Protein AF-A0A3P6REM2-F1 (afdb_monomer_lite)

Sequence (253 aa):
IHIANFSYLAKSSQLRAELEDFYGGLTLTCAQLVDNEPRSLGFVYNIDYLCNDNVFERYKPFMNYDQYERLDNSTELPFKMSSANLKMDVAWDDWSCCSACCCSVALCGLYANEKKCHEIDSYRTRRGLLSVFLLDPQKKVKIRNKTVSAELNQLLRISPYREKGIAIYSSFMLRQPRFKTHLFDEYLKDPVTYFLSKRGHDFDDYAGVGMFYEEQDCSGMEQKLNCSVLAACRGEIVEEVRFARYSSNIFGT

Foldseek 3Di:
DPPPPCPDDPVDDDDDPDPPPPLAWDKDFDFDQDPNDTHTPPDIDTHWDFDQLQPPCPDPDDDDPVLADADDPPAPPFDDDPQFQKTWHWQKDDKAFKLAAQDDCVQGNDQHHNVRSLVDWIKIKIKIAGAMAGNDLVDFGDFPDPVVSVVQRVQCNDPPCVRRHHHCRTSVQNVPVCNVPGPCVPPPVVVVQVRQVVVVDGSNRSPHRRMHMDMDTCSPPPSRYPSCNVCVSVVHDDPPPPDPPPPDDPDDD

Radius of gyration: 24.44 Å; chains: 1; bounding box: 58×42×85 Å

pLDDT: mean 77.33, std 21.13, range [20.91, 98.06]

Organism: Cylicostephanus goldi (NCBI:txid71465)

Secondary structure (DSSP, 8-state):
-------------S---------S-EEEEEEEEETTEEEEEEEEEEEPPB----TT-TT-----GGGPBPPPTT--PSEEETTTTEEEEEEEPPPPPPS--SS-HHHH-TT--TTTGGGS--EEEEEEEEEEEES-TTSPP--SSHHHHHHHHHHTTSTTHHHH-EETTBHHHHHSHHHIIIIIIIIIHHHHHHHHHTTT--TTT----SEEEEEEE-TT-HHHH-HHHHHHHHT------------------

Structure (mmCIF, N/CA/C/O backbone):
data_AF-A0A3P6REM2-F1
#
_entry.id   AF-A0A3P6REM2-F1
#
loop_
_atom_site.group_PDB
_atom_site.id
_atom_site.type_symbol
_atom_site.label_atom_id
_atom_site.label_alt_id
_atom_site.label_comp_id
_atom_site.label_asym_id
_atom_site.label_entity_id
_atom_site.label_seq_id
_atom_site.pdbx_PDB_ins_code
_atom_site.Cartn_x
_atom_site.Cartn_y
_atom_site.Cartn_z
_atom_site.occupancy
_atom_site.B_iso_or_equiv
_atom_site.auth_seq_id
_atom_site.auth_comp_id
_atom_site.auth_asym_id
_atom_site.auth_atom_id
_atom_site.pdbx_PDB_model_num
ATOM 1 N N . ILE A 1 1 ? -16.403 -10.520 -24.729 1.00 32.16 1 ILE A N 1
ATOM 2 C CA . ILE A 1 1 ? -16.746 -9.612 -23.609 1.00 32.16 1 ILE A CA 1
ATOM 3 C C . ILE A 1 1 ? -17.005 -8.246 -24.219 1.00 32.16 1 ILE A C 1
ATOM 5 O O . ILE A 1 1 ? -16.061 -7.564 -24.592 1.00 32.16 1 ILE A O 1
ATOM 9 N N . HIS A 1 2 ? -18.271 -7.891 -24.426 1.00 20.91 2 HIS A N 1
ATOM 10 C CA . HIS A 1 2 ? -18.613 -6.512 -24.752 1.00 20.91 2 HIS A CA 1
ATOM 11 C C . HIS A 1 2 ? -18.602 -5.744 -23.436 1.00 20.91 2 HIS A C 1
ATOM 13 O O . HIS A 1 2 ? -19.473 -5.950 -22.594 1.00 20.91 2 HIS A O 1
ATOM 19 N N . ILE A 1 3 ? -17.582 -4.913 -23.232 1.00 24.20 3 ILE A N 1
ATOM 20 C CA . ILE A 1 3 ? -17.601 -3.912 -22.170 1.00 24.20 3 ILE A CA 1
ATOM 21 C C . ILE A 1 3 ? -18.609 -2.864 -22.635 1.00 24.20 3 ILE A C 1
ATOM 23 O O . ILE A 1 3 ? -18.278 -1.945 -23.380 1.00 24.20 3 ILE A O 1
ATOM 27 N N . ALA A 1 4 ? -19.874 -3.056 -22.272 1.00 22.81 4 ALA A N 1
ATOM 28 C CA . ALA A 1 4 ? -20.834 -1.973 -22.319 1.00 22.81 4 ALA A CA 1
ATOM 29 C C . ALA A 1 4 ? -20.375 -0.967 -21.264 1.00 22.81 4 ALA A C 1
ATOM 31 O O . ALA A 1 4 ? -20.438 -1.236 -20.064 1.00 22.81 4 ALA A O 1
ATOM 32 N N . ASN A 1 5 ? -19.834 0.157 -21.726 1.00 24.97 5 ASN A N 1
ATOM 33 C CA . ASN A 1 5 ? -19.533 1.295 -20.880 1.00 24.97 5 ASN A CA 1
ATOM 34 C C . ASN A 1 5 ? -20.876 1.839 -20.379 1.00 24.97 5 ASN A C 1
ATOM 36 O O . ASN A 1 5 ? -21.510 2.661 -21.034 1.00 24.97 5 ASN A O 1
ATOM 40 N N . PHE A 1 6 ? -21.362 1.310 -19.258 1.00 28.11 6 PHE A N 1
ATOM 41 C CA . PHE A 1 6 ? -22.467 1.909 -18.526 1.00 28.11 6 PHE A CA 1
ATOM 42 C C . PHE A 1 6 ? -21.905 3.075 -17.713 1.00 28.11 6 PHE A C 1
ATOM 44 O O . PHE A 1 6 ? -21.869 3.052 -16.486 1.00 28.11 6 PHE A O 1
ATOM 51 N N . SER A 1 7 ? -21.474 4.121 -18.417 1.00 27.31 7 SER A N 1
ATOM 52 C CA . SER A 1 7 ? -21.598 5.476 -17.901 1.00 27.31 7 SER A CA 1
ATOM 53 C C . SER A 1 7 ? -23.092 5.696 -17.685 1.00 27.31 7 SER A C 1
ATOM 55 O O . SER A 1 7 ? -23.862 5.883 -18.628 1.00 27.31 7 SER A O 1
ATOM 57 N N . TYR A 1 8 ? -23.535 5.531 -16.440 1.00 37.81 8 TYR A N 1
ATOM 58 C CA . TYR A 1 8 ? -24.943 5.663 -16.119 1.00 37.81 8 TYR A CA 1
ATOM 59 C C . TYR A 1 8 ? -25.397 7.085 -16.441 1.00 37.81 8 TYR A C 1
ATOM 61 O O . TYR A 1 8 ? -24.842 8.073 -15.963 1.00 37.81 8 TYR A O 1
ATOM 69 N N . LEU A 1 9 ? -26.423 7.124 -17.285 1.00 30.17 9 LEU A N 1
ATOM 70 C CA . LEU A 1 9 ? -27.348 8.212 -17.539 1.00 30.17 9 LEU A CA 1
ATOM 71 C C . LEU A 1 9 ? -27.691 8.966 -16.245 1.00 30.17 9 LEU A C 1
ATOM 73 O O . LEU A 1 9 ? -28.616 8.592 -15.523 1.00 30.17 9 LEU A O 1
ATOM 77 N N . ALA A 1 10 ? -27.015 10.087 -16.003 1.00 30.66 10 ALA A N 1
ATOM 78 C CA . ALA A 1 10 ? -27.648 11.193 -15.309 1.00 30.66 10 ALA A CA 1
ATOM 79 C C . ALA A 1 10 ? -28.754 11.700 -16.241 1.00 30.66 10 ALA A C 1
ATOM 81 O O . ALA A 1 10 ? -28.480 12.213 -17.330 1.00 30.66 10 ALA A O 1
ATOM 82 N N . LYS A 1 11 ? -30.018 11.510 -15.850 1.00 28.89 11 LYS A N 1
ATOM 83 C CA . LYS A 1 11 ? -31.159 12.161 -16.500 1.00 28.89 11 LYS A CA 1
ATOM 84 C C . LYS A 1 11 ? -31.026 13.662 -16.234 1.00 28.89 11 LYS A C 1
ATOM 86 O O . LYS A 1 11 ? -31.551 14.201 -15.269 1.00 28.89 11 LYS A O 1
ATOM 91 N N . SER A 1 12 ? -30.239 14.307 -17.087 1.00 36.72 12 SER A N 1
ATOM 92 C CA . SER A 1 12 ? -30.096 15.747 -17.198 1.00 36.72 12 SER A CA 1
ATOM 93 C C . SER A 1 12 ? -31.420 16.312 -17.694 1.00 36.72 12 SER A C 1
ATOM 95 O O . SER A 1 12 ? -31.715 16.346 -18.887 1.00 36.72 12 SER A O 1
ATOM 97 N N . SER A 1 13 ? -32.245 16.739 -16.750 1.00 30.31 13 SER A N 1
ATOM 98 C CA . SER A 1 13 ? -33.213 17.792 -16.995 1.00 30.31 13 SER A CA 1
ATOM 99 C C . SER A 1 13 ? -32.991 18.852 -15.930 1.00 30.31 13 SER A C 1
ATOM 101 O O . SER A 1 13 ? -33.487 18.732 -14.815 1.00 30.31 13 SER A O 1
ATOM 103 N N . GLN A 1 14 ? -32.210 19.866 -16.307 1.00 37.69 14 GLN A N 1
ATOM 104 C CA . GLN A 1 14 ? -32.221 21.197 -15.703 1.00 37.69 14 GLN A CA 1
ATOM 105 C C . GLN A 1 14 ? -32.031 21.239 -14.181 1.00 37.69 14 GLN A C 1
ATOM 107 O O . GLN A 1 14 ? -32.959 21.572 -13.455 1.00 37.69 14 GLN A O 1
ATOM 112 N N . LEU A 1 15 ? -30.811 21.042 -13.690 1.00 34.94 15 LEU A N 1
ATOM 113 C CA . LEU A 1 15 ? -30.402 21.689 -12.445 1.00 34.94 15 LEU A CA 1
ATOM 114 C C . LEU A 1 15 ? -28.920 22.046 -12.507 1.00 34.94 15 LEU A C 1
ATOM 116 O O . LEU A 1 15 ? -28.133 21.431 -13.217 1.00 34.94 15 LEU A O 1
ATOM 120 N N . ARG A 1 16 ? -28.628 23.170 -11.866 1.00 35.03 16 ARG A N 1
ATOM 121 C CA . ARG A 1 16 ? -27.417 23.979 -11.956 1.00 35.03 16 ARG A CA 1
ATOM 122 C C . ARG A 1 16 ? -26.139 23.185 -11.694 1.00 35.03 16 ARG A C 1
ATOM 124 O O . ARG A 1 16 ? -26.141 22.196 -10.977 1.00 35.03 16 ARG A O 1
ATOM 131 N N . ALA A 1 17 ? -25.056 23.718 -12.252 1.00 36.38 17 ALA A N 1
ATOM 132 C CA . ALA A 1 17 ? -23.671 23.366 -11.994 1.00 36.38 17 ALA A CA 1
ATOM 133 C C . ALA A 1 17 ? -23.289 23.527 -10.509 1.00 36.38 17 ALA A C 1
ATOM 135 O O . ALA A 1 17 ? -22.624 24.483 -10.125 1.00 36.38 17 ALA A O 1
ATOM 136 N N . GLU A 1 18 ? -23.699 22.574 -9.688 1.00 35.16 18 GLU A N 1
ATOM 137 C CA . GLU A 1 18 ? -22.937 22.150 -8.525 1.00 35.16 18 GLU A CA 1
ATOM 138 C C . GLU A 1 18 ? -22.298 20.831 -8.953 1.00 35.16 18 GLU A C 1
ATOM 140 O O . GLU A 1 18 ? -22.994 19.851 -9.215 1.00 35.16 18 GLU A O 1
ATOM 145 N N . LEU A 1 19 ? -20.974 20.825 -9.143 1.00 40.81 19 LEU A N 1
ATOM 146 C CA . LEU A 1 19 ? -20.250 19.561 -9.135 1.00 40.81 19 LEU A CA 1
ATOM 147 C C . LEU A 1 19 ? -20.554 18.939 -7.771 1.00 40.81 19 LEU A C 1
ATOM 149 O O . LEU A 1 19 ? -20.065 19.431 -6.758 1.00 40.81 19 LEU A O 1
ATOM 153 N N . GLU A 1 20 ? -21.401 17.912 -7.735 1.00 38.31 20 GLU A N 1
ATOM 154 C CA . GLU A 1 20 ? -21.466 17.023 -6.583 1.00 38.31 20 GLU A CA 1
ATOM 155 C C . GLU A 1 20 ? -20.080 16.397 -6.458 1.00 38.31 20 GLU A C 1
ATOM 157 O O . GLU A 1 20 ? -19.710 15.466 -7.175 1.00 38.31 20 GLU A O 1
ATOM 162 N N . ASP A 1 21 ? -19.270 16.996 -5.592 1.00 42.09 21 ASP A N 1
ATOM 163 C CA . ASP A 1 21 ? -18.001 16.451 -5.159 1.00 42.09 21 ASP A CA 1
ATOM 164 C C . ASP A 1 21 ? -18.241 14.998 -4.730 1.00 42.09 21 ASP A C 1
ATOM 166 O O . ASP A 1 21 ? -18.990 14.708 -3.791 1.00 42.09 21 ASP A O 1
ATOM 170 N N . PHE A 1 22 ? -17.620 14.061 -5.441 1.00 39.56 22 PHE A N 1
ATOM 171 C CA . PHE A 1 22 ? -17.731 12.639 -5.140 1.00 39.56 22 PHE A CA 1
ATOM 172 C C . PHE A 1 22 ? -16.952 12.335 -3.847 1.00 39.56 22 PHE A C 1
ATOM 174 O O . PHE A 1 22 ? -15.785 11.938 -3.844 1.00 39.56 22 PHE A O 1
ATOM 181 N N . TYR A 1 23 ? -17.598 12.545 -2.702 1.00 44.72 23 TYR A N 1
ATOM 182 C CA . TYR A 1 23 ? -17.066 12.246 -1.374 1.00 44.72 23 TYR A CA 1
ATOM 183 C C . TYR A 1 23 ? -17.240 10.758 -1.033 1.00 44.72 23 TYR A C 1
ATOM 185 O O . TYR A 1 23 ? -17.858 10.401 -0.034 1.00 44.72 23 TYR A O 1
ATOM 193 N N . GLY A 1 24 ? -16.705 9.854 -1.854 1.00 50.22 24 GLY A N 1
ATOM 194 C CA . GLY A 1 24 ? -16.780 8.421 -1.564 1.00 50.22 24 GLY A CA 1
ATOM 195 C C . GLY A 1 24 ? -15.956 7.572 -2.519 1.00 50.22 24 GLY A C 1
ATOM 196 O O . GLY A 1 24 ? -15.724 7.975 -3.656 1.00 50.22 24 GLY A O 1
ATOM 197 N N . GLY A 1 25 ? -15.499 6.411 -2.044 1.00 56.06 25 GLY A N 1
ATOM 198 C CA . GLY A 1 25 ? -14.942 5.385 -2.921 1.00 56.06 25 GLY A CA 1
ATOM 199 C C . GLY A 1 25 ? -15.953 5.017 -4.012 1.00 56.06 25 GLY A C 1
ATOM 200 O O . GLY A 1 25 ? -17.163 5.022 -3.778 1.00 56.06 25 GLY A O 1
ATOM 201 N N . LEU A 1 26 ? -15.473 4.745 -5.223 1.00 65.50 26 LEU A N 1
ATOM 202 C CA . LEU A 1 26 ? -16.317 4.379 -6.356 1.00 65.50 26 LEU A CA 1
ATOM 203 C C . LEU A 1 26 ? -16.466 2.857 -6.398 1.00 65.50 26 LEU A C 1
ATOM 205 O O . LEU A 1 26 ? -15.550 2.139 -6.786 1.00 65.50 26 LEU A O 1
ATOM 209 N N . THR A 1 27 ? -17.634 2.357 -6.006 1.00 66.56 27 THR A N 1
ATOM 210 C CA . THR A 1 27 ? -17.969 0.936 -6.129 1.00 66.56 27 THR A CA 1
ATOM 211 C C . THR A 1 27 ? -18.479 0.638 -7.539 1.00 66.56 27 THR A C 1
ATOM 213 O O . THR A 1 27 ? -19.577 1.040 -7.915 1.00 66.56 27 THR A O 1
ATOM 216 N N . LEU A 1 28 ? -17.705 -0.106 -8.322 1.00 74.50 28 LEU A N 1
ATOM 217 C CA . LEU A 1 28 ? -18.105 -0.653 -9.613 1.00 74.50 28 LEU A CA 1
ATOM 218 C C . LEU A 1 28 ? -18.648 -2.066 -9.423 1.00 74.50 28 LEU A C 1
ATOM 220 O O . LEU A 1 28 ? -18.001 -2.903 -8.806 1.00 74.50 28 LEU A O 1
ATOM 224 N N . THR A 1 29 ? -19.818 -2.360 -9.982 1.00 75.75 29 THR A N 1
ATOM 225 C CA . THR A 1 29 ? -20.336 -3.734 -10.042 1.00 75.75 29 THR A CA 1
ATOM 226 C C . THR A 1 29 ? -20.404 -4.168 -11.495 1.00 75.75 29 THR A C 1
ATOM 228 O O . THR A 1 29 ? -20.979 -3.463 -12.322 1.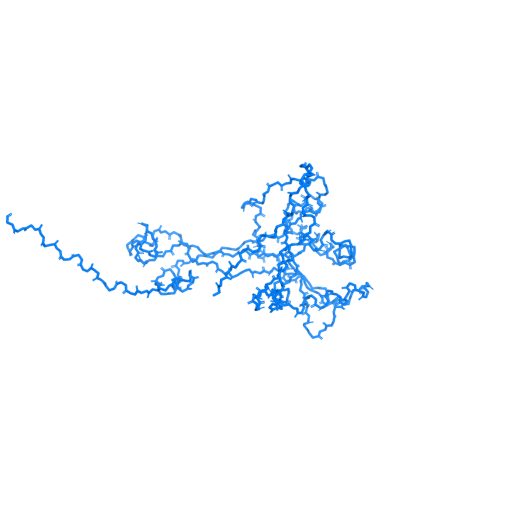00 75.75 29 THR A O 1
ATOM 231 N N . CYS A 1 30 ? -19.834 -5.326 -11.824 1.00 75.69 30 CYS A N 1
ATOM 232 C CA . CYS A 1 30 ? -19.966 -5.868 -13.172 1.00 75.69 30 CYS A CA 1
ATOM 233 C C . CYS A 1 30 ? -21.331 -6.545 -13.332 1.00 75.69 30 CYS A C 1
ATOM 235 O O . CYS A 1 30 ? -21.751 -7.335 -12.482 1.00 75.69 30 CYS A O 1
ATOM 237 N N . ALA A 1 31 ? -21.999 -6.273 -14.449 1.00 81.25 31 ALA A N 1
ATOM 238 C CA . ALA A 1 31 ? -23.241 -6.928 -14.832 1.00 81.25 31 ALA A CA 1
ATOM 239 C C . ALA A 1 31 ? -23.146 -7.457 -16.267 1.00 81.25 31 ALA A C 1
ATOM 241 O O . ALA A 1 31 ? -22.466 -6.878 -17.114 1.00 81.25 31 ALA A O 1
ATOM 242 N N . GLN A 1 32 ? -23.842 -8.556 -16.534 1.00 84.56 32 GLN A N 1
ATOM 243 C CA . GLN A 1 32 ? -24.057 -9.101 -17.866 1.00 84.56 32 GLN A CA 1
ATOM 244 C C . GLN A 1 32 ? -25.514 -8.884 -18.263 1.00 84.56 32 GLN A C 1
ATOM 246 O O . GLN A 1 32 ? -26.418 -9.121 -17.470 1.00 84.56 32 GLN A O 1
ATOM 251 N N . LEU A 1 33 ? -25.746 -8.475 -19.507 1.00 77.62 33 LEU A N 1
ATOM 252 C CA . LEU A 1 33 ? -27.085 -8.454 -20.091 1.00 77.62 33 LEU A CA 1
ATOM 253 C C . LEU A 1 33 ? -27.531 -9.883 -20.426 1.00 77.62 33 LEU A C 1
ATOM 255 O O . LEU A 1 33 ? -26.882 -10.563 -21.222 1.00 77.62 33 LEU A O 1
ATOM 259 N N . VAL A 1 34 ? -28.636 -10.323 -19.822 1.00 83.75 34 VAL A N 1
ATOM 260 C CA . VAL A 1 34 ? -29.335 -11.581 -20.124 1.00 83.75 34 VAL A CA 1
ATOM 261 C C . VAL A 1 34 ? -30.801 -11.232 -20.342 1.00 83.75 34 VAL A C 1
ATOM 263 O O . VAL A 1 34 ? -31.415 -10.641 -19.461 1.00 83.75 34 VAL A O 1
ATOM 266 N N . ASP A 1 35 ? -31.342 -11.536 -21.522 1.00 91.50 35 ASP A N 1
ATOM 267 C CA . ASP A 1 35 ? -32.725 -11.200 -21.902 1.00 91.50 35 ASP A CA 1
ATOM 268 C C . ASP A 1 35 ? -33.066 -9.701 -21.756 1.00 91.50 35 ASP A C 1
ATOM 270 O O . ASP A 1 35 ? -34.142 -9.334 -21.300 1.00 91.50 35 ASP A O 1
ATOM 274 N N . ASN A 1 36 ? -32.133 -8.816 -22.137 1.00 84.56 36 ASN A N 1
ATOM 275 C CA . ASN A 1 36 ? -32.213 -7.357 -21.939 1.00 84.56 36 ASN A CA 1
ATOM 276 C C . ASN A 1 36 ? -32.286 -6.889 -20.474 1.00 84.56 36 ASN A C 1
ATOM 278 O O . ASN A 1 36 ? -32.467 -5.697 -20.226 1.00 84.56 36 ASN A O 1
ATOM 282 N N . GLU A 1 37 ? -32.059 -7.774 -19.507 1.00 73.81 37 GLU A N 1
ATOM 283 C CA . GLU A 1 37 ? -31.941 -7.415 -18.098 1.00 73.81 37 GLU A CA 1
ATOM 284 C C . GLU A 1 37 ? -30.475 -7.480 -17.644 1.00 73.81 37 GLU A C 1
ATOM 286 O O . GLU A 1 37 ? -29.792 -8.485 -17.875 1.00 73.81 37 GLU A O 1
ATOM 291 N N . PRO A 1 38 ? -29.944 -6.431 -16.989 1.00 78.19 38 PRO A N 1
ATOM 292 C CA . PRO A 1 38 ? -28.622 -6.494 -16.386 1.00 78.19 38 PRO A CA 1
ATOM 293 C C . PRO A 1 38 ? -28.662 -7.413 -15.159 1.00 78.19 38 PRO A C 1
ATOM 295 O O . PRO A 1 38 ? -29.342 -7.139 -14.172 1.00 78.19 38 PRO A O 1
ATOM 298 N N . ARG A 1 39 ? -27.892 -8.498 -15.195 1.00 78.44 39 ARG A N 1
ATOM 299 C CA . ARG A 1 39 ? -27.694 -9.415 -14.070 1.00 78.44 39 ARG A CA 1
ATOM 300 C C . ARG A 1 39 ? -26.295 -9.236 -13.507 1.00 78.44 39 ARG A C 1
ATOM 302 O O . ARG A 1 39 ? -25.319 -9.284 -14.252 1.00 78.44 39 ARG A O 1
ATOM 309 N N . SER A 1 40 ? -26.193 -9.019 -12.195 1.00 81.00 40 SER A N 1
ATOM 310 C CA . SER A 1 40 ? -24.892 -8.896 -11.529 1.00 81.00 40 SER A CA 1
ATOM 311 C C . SER A 1 40 ? -24.073 -10.169 -11.733 1.00 81.00 40 SER A C 1
ATOM 313 O O . SER A 1 40 ? -24.574 -11.277 -11.553 1.00 81.00 40 SER A O 1
ATOM 315 N N . LEU A 1 41 ? -22.800 -9.995 -12.074 1.00 80.75 41 LEU A N 1
ATOM 316 C CA . LEU A 1 41 ? -21.830 -11.084 -12.157 1.00 80.75 41 LEU A CA 1
ATOM 317 C C . LEU A 1 41 ? -21.216 -11.419 -10.788 1.00 80.75 41 LEU A C 1
ATOM 319 O O . LEU A 1 41 ? -20.309 -12.240 -10.709 1.00 80.75 41 LEU A O 1
ATOM 323 N N . GLY A 1 42 ? -21.671 -10.764 -9.712 1.00 72.38 42 GLY A N 1
ATOM 324 C CA . GLY A 1 42 ? -21.132 -10.940 -8.363 1.00 72.38 42 GLY A CA 1
ATOM 325 C C . GLY A 1 42 ? -19.760 -10.294 -8.140 1.00 72.38 42 GLY A C 1
ATOM 326 O O . GLY A 1 42 ? -19.201 -10.433 -7.056 1.00 72.38 42 GLY A O 1
ATOM 327 N N . PHE A 1 43 ? -19.220 -9.571 -9.128 1.00 70.69 43 PHE A N 1
ATOM 328 C CA . PHE A 1 43 ? -17.976 -8.815 -8.989 1.00 70.69 43 PHE A CA 1
ATOM 329 C C . PHE A 1 43 ? -18.273 -7.389 -8.545 1.00 70.69 43 PHE A C 1
ATOM 331 O O . PHE A 1 43 ? -18.962 -6.650 -9.250 1.00 70.69 43 PHE A O 1
ATOM 338 N N . VAL A 1 44 ? -17.717 -7.014 -7.396 1.00 66.25 44 VAL A N 1
ATOM 339 C CA . VAL A 1 44 ? -17.771 -5.665 -6.835 1.00 66.25 44 VAL A CA 1
ATOM 340 C C . VAL A 1 44 ? -16.337 -5.171 -6.675 1.00 66.25 44 VAL A C 1
ATOM 342 O O . VAL A 1 44 ? -15.525 -5.829 -6.029 1.00 66.25 44 VAL A O 1
ATOM 345 N N . TYR A 1 45 ? -16.019 -4.033 -7.280 1.00 68.12 45 TYR A N 1
ATOM 346 C CA . TYR A 1 45 ? -14.709 -3.399 -7.246 1.00 68.12 45 TYR A CA 1
ATOM 347 C C . TYR A 1 45 ? -14.829 -2.037 -6.572 1.00 68.12 45 TYR A C 1
ATOM 349 O O . TYR A 1 45 ? -15.510 -1.157 -7.084 1.00 68.12 45 TYR A O 1
ATOM 357 N N . ASN A 1 46 ? -14.188 -1.854 -5.424 1.00 64.88 46 ASN A N 1
ATOM 358 C CA . ASN A 1 46 ? -14.152 -0.561 -4.749 1.00 64.88 46 ASN A CA 1
ATOM 359 C C . ASN A 1 46 ? -12.899 0.197 -5.186 1.00 64.88 46 ASN A C 1
ATOM 361 O O . ASN A 1 46 ? -11.780 -0.273 -4.993 1.00 64.88 46 ASN A O 1
ATOM 365 N N . ILE A 1 47 ? -13.097 1.361 -5.795 1.00 70.25 47 ILE A N 1
ATOM 366 C CA . ILE A 1 47 ? -12.045 2.312 -6.130 1.00 70.25 47 ILE A CA 1
ATOM 367 C C . ILE A 1 47 ? -11.943 3.292 -4.971 1.00 70.25 47 ILE A C 1
ATOM 369 O O . ILE A 1 47 ? -12.706 4.254 -4.879 1.00 70.25 47 ILE A O 1
ATOM 373 N N . ASP A 1 48 ? -10.980 3.046 -4.098 1.00 71.12 48 ASP A N 1
ATOM 374 C CA . ASP A 1 48 ? -10.594 3.991 -3.063 1.00 71.12 48 ASP A CA 1
ATOM 375 C C . ASP A 1 48 ? -9.521 4.933 -3.624 1.00 71.12 48 ASP A C 1
ATOM 377 O O . ASP A 1 48 ? -8.524 4.487 -4.191 1.00 71.12 48 ASP A O 1
ATOM 381 N N . TYR A 1 49 ? -9.700 6.244 -3.465 1.00 77.81 49 TYR A N 1
ATOM 382 C CA . TYR A 1 49 ? -8.614 7.206 -3.672 1.00 77.81 49 TYR A CA 1
ATOM 383 C C . TYR A 1 49 ? -7.881 7.466 -2.359 1.00 77.81 49 TYR A C 1
ATOM 385 O O . TYR A 1 49 ? -8.457 7.339 -1.272 1.00 77.81 49 TYR A O 1
ATOM 393 N N . LEU A 1 50 ? -6.610 7.842 -2.471 1.00 80.56 50 LEU A N 1
ATOM 394 C CA . LEU A 1 50 ? -5.805 8.283 -1.340 1.00 80.56 50 LEU A CA 1
ATOM 395 C C . LEU A 1 50 ? -6.112 9.749 -1.033 1.00 80.56 50 LEU A C 1
ATOM 397 O O . LEU A 1 50 ? -6.244 10.572 -1.938 1.00 80.56 50 LEU A O 1
ATOM 401 N N . CYS A 1 51 ? -6.236 10.073 0.245 1.00 74.75 51 CYS A N 1
ATOM 402 C CA . CYS A 1 51 ? -6.426 11.426 0.734 1.00 74.75 51 CYS A CA 1
ATOM 403 C C . CYS A 1 51 ? -5.537 11.676 1.948 1.00 74.75 51 CYS A C 1
ATOM 405 O O . CYS A 1 51 ? -5.338 10.795 2.780 1.00 74.75 51 CYS A O 1
ATOM 407 N N . ASN A 1 52 ? -5.044 12.903 2.064 1.00 69.38 52 ASN A N 1
ATOM 408 C CA . ASN A 1 52 ? -4.468 13.387 3.306 1.00 69.38 52 ASN A CA 1
ATOM 409 C C . ASN A 1 52 ? -5.610 13.891 4.211 1.00 69.38 52 ASN A C 1
ATOM 411 O O . ASN A 1 52 ? -6.582 14.469 3.719 1.00 69.38 52 ASN A O 1
ATOM 415 N N . ASP A 1 53 ? -5.515 13.634 5.515 1.00 64.19 53 ASP A N 1
ATOM 416 C CA . ASP A 1 53 ? -6.505 14.042 6.520 1.00 64.19 53 ASP A CA 1
ATOM 417 C C . ASP A 1 53 ? -6.487 15.556 6.789 1.00 64.19 53 ASP A C 1
ATOM 419 O O . ASP A 1 53 ? -7.369 16.067 7.475 1.00 64.19 53 ASP A O 1
ATOM 423 N N . ASN A 1 54 ? -5.519 16.290 6.225 1.00 61.38 54 ASN A N 1
ATOM 424 C CA . ASN A 1 54 ? -5.421 17.740 6.348 1.00 61.38 54 ASN A CA 1
ATOM 425 C C . ASN A 1 54 ? -6.628 18.448 5.701 1.00 61.38 54 ASN A C 1
ATOM 427 O O . ASN A 1 54 ? -6.645 18.828 4.530 1.00 61.38 54 ASN A O 1
ATOM 431 N N . VAL A 1 55 ? -7.647 18.646 6.545 1.00 53.94 55 VAL A N 1
ATOM 432 C CA . VAL A 1 55 ? -8.979 19.232 6.309 1.00 53.94 55 VAL A CA 1
ATOM 433 C C . VAL A 1 55 ? -8.940 20.575 5.566 1.00 53.94 55 VAL A C 1
ATOM 435 O O . VAL A 1 55 ? -9.927 20.964 4.933 1.00 53.94 55 VAL A O 1
ATOM 438 N N . PHE A 1 56 ? -7.810 21.283 5.627 1.00 47.44 56 PHE A N 1
ATOM 439 C CA . PHE A 1 56 ? -7.657 22.639 5.108 1.00 47.44 56 PHE A CA 1
ATOM 440 C C . PHE A 1 56 ? -7.295 22.729 3.621 1.00 47.44 56 PHE A C 1
ATOM 442 O O . PHE A 1 56 ? -7.542 23.771 3.020 1.00 47.44 56 PHE A O 1
ATOM 449 N N . GLU A 1 57 ? -6.833 21.652 2.982 1.00 52.22 57 GLU A N 1
ATOM 450 C CA . GLU A 1 57 ? -6.557 21.646 1.540 1.00 52.22 57 GLU A CA 1
ATOM 451 C C . GLU A 1 57 ? -7.461 20.642 0.818 1.00 52.22 57 GLU A C 1
ATOM 453 O O . GLU A 1 57 ? -7.017 19.637 0.267 1.00 52.22 57 GLU A O 1
ATOM 458 N N . ARG A 1 58 ? -8.770 20.938 0.769 1.00 51.03 58 ARG A N 1
ATOM 459 C CA . ARG A 1 58 ? -9.765 20.161 -0.007 1.00 51.03 58 ARG A CA 1
ATOM 460 C C . ARG A 1 58 ? -9.446 20.048 -1.507 1.00 51.03 58 ARG A C 1
ATOM 462 O O . ARG A 1 58 ? -10.106 19.286 -2.203 1.00 51.03 58 ARG A O 1
ATOM 469 N N . TYR A 1 59 ? -8.442 20.777 -1.991 1.00 49.56 59 TYR A N 1
ATOM 470 C CA . TYR A 1 59 ? -8.080 20.889 -3.397 1.00 49.56 59 TYR A CA 1
ATOM 471 C C . TYR A 1 59 ? -6.569 20.834 -3.602 1.00 49.56 59 TYR A C 1
ATOM 473 O O . TYR A 1 59 ? -6.042 21.694 -4.297 1.00 49.56 59 TYR A O 1
ATOM 481 N N . LYS A 1 60 ? -5.846 19.866 -3.024 1.00 52.16 60 LYS A N 1
ATOM 482 C CA . LYS A 1 60 ? -4.520 19.544 -3.573 1.00 52.16 60 LYS A CA 1
ATOM 483 C C . LYS A 1 60 ? -4.739 18.742 -4.855 1.00 52.16 60 LYS A C 1
ATOM 485 O O . LYS A 1 60 ? -5.088 17.561 -4.775 1.00 52.16 60 LYS A O 1
ATOM 490 N N . PRO A 1 61 ? -4.655 19.375 -6.037 1.00 51.00 61 PRO A N 1
ATOM 491 C CA . PRO A 1 61 ? -4.976 18.699 -7.265 1.00 51.00 61 PRO A CA 1
ATOM 492 C C . PRO A 1 61 ? -3.689 17.997 -7.699 1.00 51.00 61 PRO A C 1
ATOM 494 O O . PRO A 1 61 ? -2.655 18.630 -7.883 1.00 51.00 61 PRO A O 1
ATOM 497 N N . PHE A 1 62 ? -3.782 16.683 -7.860 1.00 55.94 62 PHE A N 1
ATOM 498 C CA . PHE A 1 62 ? -2.735 15.818 -8.402 1.00 55.94 62 PHE A CA 1
ATOM 499 C C . PHE A 1 62 ? -1.627 15.444 -7.411 1.00 55.94 62 PHE A C 1
ATOM 501 O O . PHE A 1 62 ? -0.936 16.280 -6.833 1.00 55.94 62 PHE A O 1
ATOM 508 N N . MET A 1 63 ? -1.459 14.130 -7.248 1.00 60.66 63 MET A N 1
ATOM 509 C CA . MET A 1 63 ? -0.217 13.602 -6.711 1.00 60.66 63 MET A CA 1
ATOM 510 C C . MET A 1 63 ? 0.855 13.660 -7.790 1.00 60.66 63 MET A C 1
ATOM 512 O O . MET A 1 63 ? 0.618 13.230 -8.921 1.00 60.66 63 MET A O 1
ATOM 516 N N . ASN A 1 64 ? 2.028 14.159 -7.428 1.00 64.81 64 ASN A N 1
ATOM 517 C CA . ASN A 1 64 ? 3.178 14.229 -8.317 1.00 64.81 64 ASN A CA 1
ATOM 518 C C . ASN A 1 64 ? 4.144 13.062 -8.042 1.00 64.81 64 ASN A C 1
ATOM 520 O O . ASN A 1 64 ? 4.130 12.454 -6.972 1.00 64.81 64 ASN A O 1
ATOM 524 N N . TYR A 1 65 ? 4.987 12.723 -9.024 1.00 63.59 65 TYR A N 1
ATOM 525 C CA . TYR A 1 65 ? 5.955 11.621 -8.902 1.00 63.59 65 TYR A CA 1
ATOM 526 C C . TYR A 1 65 ? 7.012 11.837 -7.804 1.00 63.59 65 TYR A C 1
ATOM 528 O O . TYR A 1 65 ? 7.561 10.875 -7.278 1.00 63.59 65 TYR A O 1
ATOM 536 N N . ASP A 1 66 ? 7.279 13.084 -7.438 1.00 65.56 66 ASP A N 1
ATOM 537 C CA . ASP A 1 66 ? 8.171 13.473 -6.341 1.00 65.56 66 ASP A CA 1
ATOM 538 C C . ASP A 1 66 ? 7.589 13.178 -4.947 1.00 65.56 66 ASP A C 1
ATOM 540 O O . ASP A 1 66 ? 8.328 13.173 -3.967 1.00 65.56 66 ASP A O 1
ATOM 544 N N . GLN A 1 67 ? 6.290 12.886 -4.850 1.00 69.75 67 GLN A N 1
ATOM 545 C CA . GLN A 1 67 ? 5.625 12.514 -3.598 1.00 69.75 67 GLN A CA 1
ATOM 546 C C . GLN A 1 67 ? 5.707 11.015 -3.294 1.00 69.75 67 GLN A C 1
ATOM 548 O O . GLN A 1 67 ? 5.248 10.585 -2.236 1.00 69.75 67 GLN A O 1
ATOM 553 N N . TYR A 1 68 ? 6.255 10.206 -4.208 1.00 78.56 68 TYR A N 1
ATOM 554 C CA . TYR A 1 68 ? 6.520 8.804 -3.917 1.00 78.56 68 TYR A CA 1
ATOM 555 C C . TYR A 1 68 ? 7.747 8.691 -3.028 1.00 78.56 68 TYR A C 1
ATOM 557 O O . TYR A 1 68 ? 8.804 9.263 -3.292 1.00 78.56 68 TYR A O 1
ATOM 565 N N . GLU A 1 69 ? 7.621 7.878 -1.994 1.00 85.31 69 GLU A N 1
ATOM 566 C CA . GLU A 1 69 ? 8.677 7.717 -1.016 1.00 85.31 69 GLU A CA 1
ATOM 567 C C . GLU A 1 69 ? 9.511 6.470 -1.277 1.00 85.31 69 GLU A C 1
ATOM 569 O O . GLU A 1 69 ? 9.006 5.427 -1.694 1.00 85.31 69 GLU A O 1
ATOM 574 N N . ARG A 1 70 ? 10.805 6.556 -0.975 1.00 86.06 70 ARG A N 1
ATOM 575 C CA . ARG A 1 70 ? 11.669 5.378 -0.904 1.00 86.06 70 ARG A CA 1
ATOM 576 C C . ARG A 1 70 ? 11.654 4.832 0.517 1.00 86.06 70 ARG A C 1
ATOM 578 O O . ARG A 1 70 ? 11.698 5.599 1.483 1.00 86.06 70 ARG A O 1
ATOM 585 N N . LEU A 1 71 ? 11.571 3.511 0.635 1.00 83.81 71 LEU A N 1
ATOM 586 C CA . LEU A 1 71 ? 11.824 2.841 1.902 1.00 83.81 71 LEU A CA 1
ATOM 587 C C . LEU A 1 71 ? 13.328 2.674 2.074 1.00 83.81 71 LEU A C 1
ATOM 589 O O . LEU A 1 71 ? 13.992 2.080 1.226 1.00 83.81 71 LEU A O 1
ATOM 593 N N . ASP A 1 72 ? 13.843 3.164 3.194 1.00 79.06 72 ASP A N 1
ATOM 594 C CA . ASP A 1 72 ? 15.220 2.908 3.591 1.00 79.06 72 ASP A CA 1
ATOM 595 C C . ASP A 1 72 ? 15.322 1.555 4.307 1.00 79.06 72 ASP A C 1
ATOM 597 O O . ASP A 1 72 ? 14.386 1.105 4.976 1.00 79.06 72 ASP A O 1
ATOM 601 N N . ASN A 1 73 ? 16.495 0.920 4.243 1.00 68.12 73 ASN A N 1
ATOM 602 C CA . ASN A 1 73 ? 16.760 -0.373 4.893 1.00 68.12 73 ASN A CA 1
ATOM 603 C C . ASN A 1 73 ? 16.629 -0.344 6.432 1.00 68.12 73 ASN A C 1
ATOM 605 O O . ASN A 1 73 ? 16.636 -1.394 7.068 1.00 68.12 73 ASN A O 1
ATOM 609 N N . SER A 1 74 ? 16.534 0.840 7.041 1.00 64.81 74 SER A N 1
ATOM 610 C CA . SER A 1 74 ? 16.347 1.041 8.484 1.00 64.81 74 SER A CA 1
ATOM 611 C C . SER A 1 74 ? 14.883 0.953 8.935 1.00 64.81 74 SER A C 1
ATOM 613 O O . SER A 1 74 ? 14.595 1.125 10.120 1.00 64.81 74 SER A O 1
ATOM 615 N N . THR A 1 75 ? 13.949 0.711 8.013 1.00 68.12 75 THR A N 1
ATOM 616 C CA . THR A 1 75 ? 12.514 0.789 8.295 1.00 68.12 75 THR A CA 1
ATOM 617 C C . THR A 1 75 ? 11.983 -0.491 8.959 1.00 68.12 75 THR A C 1
ATOM 619 O O . THR A 1 75 ? 12.010 -1.567 8.367 1.00 68.12 75 THR A O 1
ATOM 622 N N . GLU A 1 76 ? 11.427 -0.378 10.171 1.00 79.56 76 GLU A N 1
ATOM 623 C CA . GLU A 1 76 ? 10.794 -1.486 10.911 1.00 79.56 76 GLU A CA 1
ATOM 624 C C . GLU A 1 76 ? 9.361 -1.778 10.415 1.00 79.56 76 GLU A C 1
ATOM 626 O O . GLU A 1 76 ? 8.381 -1.618 11.146 1.00 79.56 76 GLU A O 1
ATOM 631 N N . LEU A 1 77 ? 9.211 -2.204 9.159 1.00 88.69 77 LEU A N 1
ATOM 632 C CA . LEU A 1 77 ? 7.970 -2.818 8.675 1.00 88.69 77 LEU A CA 1
ATOM 633 C C . LEU A 1 77 ? 8.127 -4.347 8.582 1.00 88.69 77 LEU A C 1
ATOM 635 O O . LEU A 1 77 ? 9.208 -4.834 8.248 1.00 88.69 77 LEU A O 1
ATOM 639 N N . PRO A 1 78 ? 7.072 -5.132 8.877 1.00 93.31 78 PRO A N 1
ATOM 640 C CA . PRO A 1 78 ? 5.728 -4.704 9.278 1.00 93.31 78 PRO A CA 1
ATOM 641 C C . PRO A 1 78 ? 5.605 -4.320 10.760 1.00 93.31 78 PRO A C 1
ATOM 643 O O . PRO A 1 78 ? 6.104 -5.029 11.638 1.00 93.31 78 PRO A O 1
ATOM 646 N N . PHE A 1 79 ? 4.800 -3.296 11.058 1.00 94.06 79 PHE A N 1
ATOM 647 C CA . PHE A 1 79 ? 4.385 -2.986 12.428 1.00 94.06 79 PHE A CA 1
ATOM 648 C C . PHE A 1 79 ? 3.237 -3.909 12.858 1.00 94.06 79 PHE A C 1
ATOM 650 O O . PHE A 1 79 ? 2.193 -3.975 12.205 1.00 94.06 79 PHE A O 1
ATOM 657 N N . LYS A 1 80 ? 3.408 -4.645 13.961 1.00 95.19 80 LYS A N 1
ATOM 658 C CA . LYS A 1 80 ? 2.461 -5.686 14.399 1.00 95.19 80 LYS A CA 1
ATOM 659 C C . LYS A 1 80 ? 1.622 -5.221 15.586 1.00 95.19 80 LYS A C 1
ATOM 661 O O . LYS A 1 80 ? 2.145 -4.949 16.659 1.00 95.19 80 LYS A O 1
ATOM 666 N N . MET A 1 81 ? 0.303 -5.255 15.428 1.00 94.88 81 MET A N 1
ATOM 667 C CA . MET A 1 81 ? -0.679 -4.997 16.483 1.00 94.88 81 MET A CA 1
ATOM 668 C C . MET A 1 81 ? -1.315 -6.316 16.928 1.00 94.88 81 MET A C 1
ATOM 670 O O . MET A 1 81 ? -2.455 -6.647 16.585 1.00 94.88 81 MET A O 1
ATOM 674 N N . SER A 1 82 ? -0.562 -7.098 17.705 1.00 95.62 82 SER A N 1
ATOM 675 C CA . SER A 1 82 ? -0.977 -8.436 18.152 1.00 95.62 82 SER A CA 1
ATOM 676 C C . SER A 1 82 ? -2.295 -8.439 18.937 1.00 95.62 82 SER A C 1
ATOM 678 O O . SER A 1 82 ? -3.056 -9.401 18.843 1.00 95.62 82 SER A O 1
ATOM 680 N N . SER A 1 83 ? -2.598 -7.363 19.673 1.00 95.25 83 SER A N 1
ATOM 681 C CA . SER A 1 83 ? -3.852 -7.204 20.425 1.00 95.25 83 SER A CA 1
ATOM 682 C C . SER A 1 83 ? -5.086 -7.153 19.517 1.00 95.25 83 SER A C 1
ATOM 684 O O . SER A 1 83 ? -6.108 -7.748 19.859 1.00 95.25 83 SER A O 1
ATOM 686 N N . ALA A 1 84 ? -4.972 -6.511 18.350 1.00 96.69 84 ALA A N 1
ATOM 687 C CA . ALA A 1 84 ? -6.052 -6.350 17.378 1.00 96.69 84 ALA A CA 1
ATOM 688 C C . ALA A 1 84 ? -6.069 -7.425 16.278 1.00 96.69 84 ALA A C 1
ATOM 690 O O . ALA A 1 84 ? -7.035 -7.500 15.517 1.00 96.69 84 ALA A O 1
ATOM 691 N N . ASN A 1 85 ? -5.035 -8.273 16.211 1.00 98.06 85 ASN A N 1
ATOM 692 C CA . ASN A 1 85 ? -4.757 -9.171 15.086 1.00 98.06 85 ASN A CA 1
ATOM 693 C C . ASN A 1 85 ? -4.553 -8.428 13.750 1.00 98.06 85 ASN A C 1
ATOM 695 O O . ASN A 1 85 ? -4.962 -8.903 12.690 1.00 98.06 85 ASN A O 1
ATOM 699 N N . LEU A 1 86 ? -3.914 -7.260 13.804 1.00 97.75 86 LEU A N 1
ATOM 700 C CA . LEU A 1 86 ? -3.631 -6.429 12.636 1.00 97.75 86 LEU A CA 1
ATOM 701 C C . LEU A 1 86 ? -2.124 -6.244 12.459 1.00 97.75 86 LEU A C 1
ATOM 703 O O . LEU A 1 86 ? -1.359 -6.302 13.424 1.00 97.75 86 LEU A O 1
ATOM 707 N N . LYS A 1 87 ? -1.693 -6.003 11.225 1.00 97.06 87 LYS A N 1
ATOM 708 C CA . LYS A 1 87 ? -0.353 -5.499 10.921 1.00 97.06 87 LYS A CA 1
ATOM 709 C C . LYS A 1 87 ? -0.436 -4.364 9.908 1.00 97.06 87 LYS A C 1
ATOM 711 O O . LYS A 1 87 ? -1.324 -4.370 9.061 1.00 97.06 87 LYS A O 1
ATOM 716 N N . MET A 1 88 ? 0.494 -3.428 10.002 1.00 96.12 88 MET A N 1
ATOM 717 C CA . MET A 1 88 ? 0.721 -2.381 9.015 1.00 96.12 88 MET A CA 1
ATOM 718 C C . MET A 1 88 ? 1.982 -2.729 8.230 1.00 96.12 88 MET A C 1
ATOM 720 O O . MET A 1 88 ? 3.018 -3.024 8.825 1.00 96.12 88 MET A O 1
ATOM 724 N N . ASP A 1 89 ? 1.873 -2.752 6.909 1.00 96.25 89 ASP A N 1
ATOM 725 C CA . ASP A 1 89 ? 2.926 -3.195 5.996 1.00 96.25 89 ASP A CA 1
ATOM 726 C C . ASP A 1 89 ? 2.768 -2.493 4.642 1.00 96.25 89 ASP A C 1
ATOM 728 O O . ASP A 1 89 ? 1.731 -1.875 4.385 1.00 96.25 89 ASP A O 1
ATOM 732 N N . VAL A 1 90 ? 3.760 -2.600 3.760 1.00 95.19 90 VAL A N 1
ATOM 733 C CA . VAL A 1 90 ? 3.624 -2.077 2.395 1.00 95.19 90 VAL A CA 1
ATOM 734 C C . VAL A 1 90 ? 3.001 -3.127 1.482 1.00 95.19 90 VAL A C 1
ATOM 736 O O . VAL A 1 90 ? 3.557 -4.198 1.241 1.00 95.19 90 VAL A O 1
ATOM 739 N N . ALA A 1 91 ? 1.832 -2.794 0.943 1.00 96.00 91 ALA A N 1
ATOM 740 C CA . ALA A 1 91 ? 1.167 -3.546 -0.106 1.00 96.00 91 ALA A CA 1
ATOM 741 C C . ALA A 1 91 ? 1.836 -3.262 -1.450 1.00 96.00 91 ALA A C 1
ATOM 743 O O . ALA A 1 91 ? 1.462 -2.316 -2.143 1.00 96.00 91 ALA A O 1
ATOM 744 N N . TRP A 1 92 ? 2.843 -4.056 -1.805 1.00 95.06 92 TRP A N 1
ATOM 745 C CA . TRP A 1 92 ? 3.523 -3.916 -3.087 1.00 95.06 92 TRP A CA 1
ATOM 746 C C . TRP A 1 92 ? 2.642 -4.362 -4.255 1.00 95.06 92 TRP A C 1
ATOM 748 O O . TRP A 1 92 ? 1.970 -5.400 -4.219 1.00 95.06 92 TRP A O 1
ATOM 758 N N . ASP A 1 93 ? 2.678 -3.570 -5.316 1.00 93.06 93 ASP A N 1
ATOM 759 C CA . ASP A 1 93 ? 2.270 -3.998 -6.640 1.00 93.06 93 ASP A CA 1
ATOM 760 C C . ASP A 1 93 ? 3.326 -4.876 -7.295 1.00 93.06 93 ASP A C 1
ATOM 762 O O . ASP A 1 93 ? 4.472 -4.985 -6.840 1.00 93.06 93 ASP A O 1
ATOM 766 N N . ASP A 1 94 ? 2.891 -5.538 -8.361 1.00 93.00 94 ASP A N 1
ATOM 767 C CA . ASP A 1 94 ? 3.783 -6.312 -9.198 1.00 93.00 94 ASP A CA 1
ATOM 768 C C . ASP A 1 94 ? 4.832 -5.388 -9.818 1.00 93.00 94 ASP A C 1
ATOM 770 O O . ASP A 1 94 ? 4.597 -4.202 -10.074 1.00 93.00 94 ASP A O 1
ATOM 774 N N . TRP A 1 95 ? 6.018 -5.946 -10.042 1.00 94.31 95 TRP A N 1
ATOM 775 C CA . TRP A 1 95 ? 7.067 -5.241 -10.758 1.00 94.31 95 TRP A CA 1
ATOM 776 C C . TRP A 1 95 ? 6.613 -4.911 -12.175 1.00 94.31 95 TRP A C 1
ATOM 778 O O . TRP A 1 95 ? 6.075 -5.765 -12.880 1.00 94.31 95 TRP A O 1
ATOM 788 N N . SER A 1 96 ? 6.893 -3.684 -12.607 1.00 92.31 96 SER A N 1
ATOM 789 C CA . SER A 1 96 ? 6.830 -3.325 -14.015 1.00 92.31 96 SER A CA 1
ATOM 790 C C . SER A 1 96 ? 7.867 -4.117 -14.817 1.00 92.31 96 SER A C 1
ATOM 792 O O . SER A 1 96 ? 8.774 -4.759 -14.274 1.00 92.31 96 SER A O 1
ATOM 794 N N . CYS A 1 97 ? 7.723 -4.098 -16.136 1.00 91.31 97 CYS A N 1
ATOM 795 C CA . CYS A 1 97 ? 8.733 -4.668 -17.015 1.00 91.31 97 CYS A CA 1
ATOM 796 C C . CYS A 1 97 ? 9.956 -3.750 -17.077 1.00 91.31 97 CYS A C 1
ATOM 798 O O . CYS A 1 97 ? 9.826 -2.531 -16.970 1.00 91.31 97 CYS A O 1
ATOM 800 N N . CYS A 1 98 ? 11.129 -4.330 -17.319 1.00 90.56 98 CYS A N 1
ATOM 801 C CA . CYS A 1 98 ? 12.350 -3.575 -17.569 1.00 90.56 98 CYS A CA 1
ATOM 802 C C . CYS A 1 98 ? 12.142 -2.486 -18.640 1.00 90.56 98 CYS A C 1
ATOM 804 O O . CYS A 1 98 ? 11.572 -2.732 -19.712 1.00 90.56 98 CYS A O 1
ATOM 806 N N . SER A 1 99 ? 12.613 -1.277 -18.328 1.00 87.06 99 SER A N 1
ATOM 807 C CA . SER A 1 99 ? 12.476 -0.081 -19.163 1.00 87.06 99 SER A CA 1
ATOM 808 C C . SER A 1 99 ? 13.247 -0.178 -20.479 1.00 87.06 99 SER A C 1
ATOM 810 O O . SER A 1 99 ? 12.789 0.352 -21.491 1.00 87.06 99 SER A O 1
ATOM 812 N N . ALA A 1 100 ? 14.382 -0.882 -20.487 1.00 85.56 100 ALA A N 1
ATOM 813 C CA . ALA A 1 100 ? 15.185 -1.138 -21.673 1.00 85.56 100 ALA A CA 1
ATOM 814 C C . ALA A 1 100 ? 15.348 -2.641 -21.928 1.00 85.56 100 ALA A C 1
ATOM 816 O O . ALA A 1 100 ? 15.142 -3.485 -21.055 1.00 85.56 100 ALA A O 1
ATOM 817 N N . CYS A 1 101 ? 15.704 -2.976 -23.164 1.00 85.06 101 CYS A N 1
ATOM 818 C CA . CYS A 1 101 ? 15.820 -4.352 -23.623 1.00 85.06 101 CYS A CA 1
ATOM 819 C C . CYS A 1 101 ? 16.721 -4.465 -24.855 1.00 85.06 101 CYS A C 1
ATOM 821 O O . CYS A 1 101 ? 16.979 -3.480 -25.540 1.00 85.06 101 CYS A O 1
ATOM 823 N N . CYS A 1 102 ? 17.211 -5.671 -25.122 1.00 85.12 102 CYS A N 1
ATOM 824 C CA . CYS A 1 102 ? 18.111 -6.013 -26.220 1.00 85.12 102 CYS A CA 1
ATOM 825 C C . CYS A 1 102 ? 17.377 -6.812 -27.308 1.00 85.12 102 CYS A C 1
ATOM 827 O O . CYS A 1 102 ? 17.808 -7.901 -27.676 1.00 85.12 102 CYS A O 1
ATOM 829 N N . CYS A 1 103 ? 16.245 -6.299 -27.800 1.00 81.62 103 CYS A N 1
ATOM 830 C CA . CYS A 1 103 ? 15.425 -6.981 -28.811 1.00 81.62 103 CYS A CA 1
ATOM 831 C C . CYS A 1 103 ? 15.273 -6.165 -30.092 1.00 81.62 103 CYS A C 1
ATOM 833 O O . CYS A 1 103 ? 16.005 -5.213 -30.334 1.00 81.62 103 CYS A O 1
ATOM 835 N N . SER A 1 104 ? 14.334 -6.561 -30.952 1.00 78.06 104 SER A N 1
ATOM 836 C CA . SER A 1 104 ? 14.010 -5.807 -32.156 1.00 78.06 104 SER A CA 1
ATOM 837 C C . SER A 1 104 ? 13.437 -4.426 -31.821 1.00 78.06 104 SER A C 1
ATOM 839 O O . SER A 1 104 ? 12.841 -4.210 -30.763 1.00 78.06 104 SER A O 1
ATOM 841 N N . VAL A 1 105 ? 13.528 -3.509 -32.786 1.00 77.50 105 VAL A N 1
ATOM 842 C CA . VAL A 1 105 ? 12.914 -2.171 -32.705 1.00 77.50 105 VAL A CA 1
ATOM 843 C C . VAL A 1 105 ? 11.401 -2.249 -32.458 1.00 77.50 105 VAL A C 1
ATOM 845 O O . VAL A 1 105 ? 10.846 -1.354 -31.832 1.00 77.50 105 VAL A O 1
ATOM 848 N N . ALA A 1 106 ? 10.736 -3.326 -32.895 1.00 75.88 106 ALA A N 1
ATOM 849 C CA . ALA A 1 106 ? 9.305 -3.521 -32.668 1.00 75.88 106 ALA A CA 1
ATOM 850 C C . ALA A 1 106 ? 8.962 -3.694 -31.178 1.00 75.88 106 ALA A C 1
ATOM 852 O O . ALA A 1 106 ? 7.954 -3.162 -30.730 1.00 75.88 106 ALA A O 1
ATOM 853 N N . LEU A 1 107 ? 9.814 -4.388 -30.415 1.00 75.12 107 LEU A N 1
ATOM 854 C CA . LEU A 1 107 ? 9.617 -4.602 -28.978 1.00 75.12 107 LEU A CA 1
ATOM 855 C C . LEU A 1 107 ? 10.278 -3.509 -28.133 1.00 75.12 107 LEU A C 1
ATOM 857 O O . LEU A 1 107 ? 9.769 -3.142 -27.080 1.00 75.12 107 LEU A O 1
ATOM 861 N N . CYS A 1 108 ? 11.418 -2.975 -28.560 1.00 76.62 108 CYS A N 1
ATOM 862 C CA . CYS A 1 108 ? 12.246 -2.122 -27.708 1.00 76.62 108 CYS A CA 1
ATOM 863 C C . CYS A 1 108 ? 12.415 -0.679 -28.201 1.00 76.62 108 CYS A C 1
ATOM 865 O O . CYS A 1 108 ? 13.076 0.124 -27.543 1.00 76.62 108 CYS A O 1
ATOM 867 N N . GLY A 1 109 ? 11.822 -0.324 -29.341 1.00 75.62 109 GLY A N 1
ATOM 868 C CA . GLY A 1 109 ? 11.948 1.004 -29.931 1.00 75.62 109 GLY A CA 1
ATOM 869 C C . GLY A 1 109 ? 13.338 1.292 -30.510 1.00 75.62 109 GLY A C 1
ATOM 870 O O . GLY A 1 109 ? 14.191 0.418 -30.660 1.00 75.62 109 GLY A O 1
ATOM 871 N N . LEU A 1 110 ? 13.563 2.554 -30.881 1.00 67.38 110 LEU A N 1
ATOM 872 C CA . LEU A 1 110 ? 14.706 2.983 -31.701 1.00 67.38 110 LEU A CA 1
ATOM 873 C C . LEU A 1 110 ? 16.078 2.876 -31.011 1.00 67.38 110 LEU A C 1
ATOM 875 O O . LEU A 1 110 ? 17.104 2.890 -31.689 1.00 67.38 110 LEU A O 1
ATOM 879 N N . TYR A 1 111 ? 16.109 2.770 -29.682 1.00 60.50 111 TYR A N 1
ATOM 880 C CA . TYR A 1 111 ? 17.346 2.815 -28.893 1.00 60.50 111 TYR A CA 1
ATOM 881 C C . TYR A 1 111 ? 17.899 1.434 -28.521 1.00 60.50 111 TYR A C 1
ATOM 883 O O . TYR A 1 111 ? 18.995 1.317 -27.984 1.00 60.50 111 TYR A O 1
ATOM 891 N N . ALA A 1 112 ? 17.190 0.374 -28.884 1.00 62.31 112 ALA A N 1
ATOM 892 C CA . ALA A 1 112 ? 17.512 -0.990 -28.515 1.00 62.31 112 ALA A CA 1
ATOM 893 C C . ALA A 1 112 ? 17.870 -1.810 -29.750 1.00 62.31 112 ALA A C 1
ATOM 895 O O . ALA A 1 112 ? 17.072 -2.574 -30.278 1.00 62.31 112 ALA A O 1
ATOM 896 N N . ASN A 1 113 ? 19.089 -1.620 -30.239 1.00 63.66 113 ASN A N 1
ATOM 897 C CA . ASN A 1 113 ? 19.731 -2.632 -31.068 1.00 63.66 113 ASN A CA 1
ATOM 898 C C . ASN A 1 113 ? 20.703 -3.432 -30.190 1.00 63.66 113 ASN A C 1
ATOM 900 O O . ASN A 1 113 ? 21.159 -2.938 -29.159 1.00 63.66 113 ASN A O 1
ATOM 904 N N . GLU A 1 114 ? 21.038 -4.650 -30.612 1.00 64.19 114 GLU A N 1
ATOM 905 C CA . GLU A 1 114 ? 21.895 -5.590 -29.868 1.00 64.19 114 GLU A CA 1
ATOM 906 C C . GLU A 1 114 ? 23.263 -4.994 -29.470 1.00 64.19 114 GLU A C 1
ATOM 908 O O . GLU A 1 114 ? 23.884 -5.435 -28.512 1.00 64.19 114 GLU A O 1
ATOM 913 N N . LYS A 1 115 ? 23.722 -3.940 -30.164 1.00 70.00 115 LYS A N 1
ATOM 914 C CA . LYS A 1 115 ? 24.990 -3.255 -29.871 1.00 70.00 115 LYS A CA 1
ATOM 915 C C . LYS A 1 115 ? 24.866 -2.119 -28.850 1.00 70.00 115 LYS A C 1
ATOM 917 O O . LYS A 1 115 ? 25.813 -1.893 -28.110 1.00 70.00 115 LYS A O 1
ATOM 922 N N . LYS A 1 116 ? 23.737 -1.404 -28.811 1.00 78.19 116 LYS A N 1
ATOM 923 C CA . LYS A 1 116 ? 23.527 -0.208 -27.969 1.00 78.19 116 LYS A CA 1
ATOM 924 C C . LYS A 1 116 ? 22.670 -0.458 -26.735 1.00 78.19 116 LYS A C 1
ATOM 926 O O . LYS A 1 116 ? 22.658 0.361 -25.827 1.00 78.19 116 LYS A O 1
ATOM 931 N N . CYS A 1 117 ? 21.973 -1.587 -26.659 1.00 80.44 117 CYS A N 1
ATOM 932 C CA . CYS A 1 117 ? 21.096 -1.881 -25.525 1.00 80.44 117 CYS A CA 1
ATOM 933 C C . CYS A 1 117 ? 21.845 -2.004 -24.181 1.00 80.44 117 CYS A C 1
ATOM 935 O O . CYS A 1 117 ? 21.251 -1.819 -23.118 1.00 80.44 117 CYS A O 1
ATOM 937 N N . HIS A 1 118 ? 23.149 -2.296 -24.218 1.00 82.94 118 HIS A N 1
ATOM 938 C CA . HIS A 1 118 ? 24.016 -2.325 -23.040 1.00 82.94 118 HIS A CA 1
ATOM 939 C C . HIS A 1 118 ? 24.427 -0.929 -22.556 1.00 82.94 118 HIS A C 1
ATOM 941 O O . HIS A 1 118 ? 24.816 -0.795 -21.403 1.00 82.94 118 HIS A O 1
ATOM 947 N N . GLU A 1 119 ? 24.314 0.097 -23.404 1.00 84.00 119 GLU A N 1
ATOM 948 C CA . GLU A 1 119 ? 24.621 1.494 -23.061 1.00 84.00 119 GLU A CA 1
ATOM 949 C C . GLU A 1 119 ? 23.457 2.178 -22.328 1.00 84.00 119 GLU A C 1
ATOM 951 O O . GLU A 1 119 ? 23.599 3.302 -21.855 1.00 84.00 119 GLU A O 1
ATOM 956 N N . ILE A 1 120 ? 22.295 1.518 -22.261 1.00 83.25 120 ILE A N 1
ATOM 957 C CA . ILE A 1 120 ? 21.081 2.058 -21.654 1.00 83.25 120 ILE A CA 1
ATOM 958 C C . ILE A 1 120 ? 20.854 1.385 -20.310 1.00 83.25 120 ILE A C 1
ATOM 960 O O . ILE A 1 120 ? 20.694 0.155 -20.222 1.00 83.25 120 ILE A O 1
ATOM 964 N N . ASP A 1 121 ? 20.779 2.221 -19.281 1.00 86.88 121 ASP A N 1
ATOM 965 C CA . ASP A 1 121 ? 20.371 1.800 -17.955 1.00 86.88 121 ASP A CA 1
ATOM 966 C C . ASP A 1 121 ? 18.928 1.303 -18.003 1.00 86.88 121 ASP A C 1
ATOM 968 O O . ASP A 1 121 ? 18.017 1.949 -18.529 1.00 86.88 121 ASP A O 1
ATOM 972 N N . SER A 1 122 ? 18.731 0.097 -17.485 1.00 89.12 122 SER A N 1
ATOM 973 C CA . SER A 1 122 ? 17.434 -0.552 -17.494 1.00 89.12 122 SER A CA 1
ATOM 974 C C . SER A 1 122 ? 16.979 -0.732 -16.069 1.00 89.12 122 SER A C 1
ATOM 976 O O . SER A 1 122 ? 17.682 -1.349 -15.280 1.00 89.12 122 SER A O 1
ATOM 978 N N . TYR A 1 123 ? 15.759 -0.311 -15.780 1.00 91.56 123 TYR A N 1
ATOM 979 C CA . TYR A 1 123 ? 15.169 -0.461 -14.462 1.00 91.56 123 TYR A CA 1
ATOM 980 C C . TYR A 1 123 ? 13.771 -1.033 -14.583 1.00 91.56 123 TYR A C 1
ATOM 982 O O . TYR A 1 123 ? 13.078 -0.821 -15.578 1.00 91.56 123 TYR A O 1
ATOM 990 N N . ARG A 1 124 ? 13.349 -1.741 -13.547 1.00 92.50 124 ARG A N 1
ATOM 991 C CA . ARG A 1 124 ? 11.940 -2.000 -13.284 1.00 92.50 124 ARG A CA 1
ATOM 992 C C . ARG A 1 124 ? 11.560 -1.344 -11.976 1.00 92.50 124 ARG A C 1
ATOM 994 O O . ARG A 1 124 ? 12.388 -1.184 -11.082 1.00 92.50 124 ARG A O 1
ATOM 1001 N N . THR A 1 125 ? 10.301 -0.978 -11.872 1.00 92.12 125 THR A N 1
ATOM 1002 C CA . THR A 1 125 ? 9.757 -0.245 -10.738 1.00 92.12 125 THR A CA 1
ATOM 1003 C C . THR A 1 125 ? 8.522 -0.942 -10.208 1.00 92.12 125 THR A C 1
ATOM 1005 O O . THR A 1 125 ? 7.807 -1.619 -10.944 1.00 92.12 125 THR A O 1
ATOM 1008 N N . ARG A 1 126 ? 8.245 -0.780 -8.922 1.00 93.38 126 ARG A N 1
ATOM 1009 C CA . ARG A 1 126 ? 6.946 -1.134 -8.350 1.00 93.38 126 ARG A CA 1
ATOM 1010 C C . ARG A 1 126 ? 6.520 -0.065 -7.374 1.00 93.38 126 ARG A C 1
ATOM 1012 O O . ARG A 1 126 ? 7.359 0.567 -6.736 1.00 93.38 126 ARG A O 1
ATOM 1019 N N . ARG A 1 127 ? 5.212 0.118 -7.252 1.00 92.50 127 ARG A N 1
ATOM 1020 C CA . ARG A 1 127 ? 4.617 0.993 -6.243 1.00 92.50 127 ARG A CA 1
ATOM 1021 C C . ARG A 1 127 ? 4.124 0.172 -5.066 1.00 92.50 127 ARG A C 1
ATOM 1023 O O . ARG A 1 127 ? 3.789 -0.999 -5.223 1.00 92.50 127 ARG A O 1
ATOM 1030 N N . GLY A 1 128 ? 4.068 0.788 -3.902 1.00 93.25 128 GLY A N 1
ATOM 1031 C CA . GLY A 1 128 ? 3.558 0.175 -2.691 1.00 93.25 128 GLY A CA 1
ATOM 1032 C C . GLY A 1 128 ? 2.668 1.138 -1.931 1.00 93.25 128 GLY A C 1
ATOM 1033 O O . GLY A 1 128 ? 2.903 2.342 -1.954 1.00 93.25 128 GLY A O 1
ATOM 1034 N N . LEU A 1 129 ? 1.648 0.617 -1.257 1.00 93.69 129 LEU A N 1
ATOM 1035 C CA . LEU A 1 129 ? 0.768 1.415 -0.402 1.00 93.69 129 LEU A CA 1
ATOM 1036 C C . LEU A 1 129 ? 0.927 0.992 1.053 1.00 93.69 129 LEU A C 1
ATOM 1038 O O . LEU A 1 129 ? 0.803 -0.197 1.356 1.00 93.69 129 LEU A O 1
ATOM 1042 N N . LEU A 1 130 ? 1.129 1.945 1.965 1.00 94.50 130 LEU A N 1
ATOM 1043 C CA . LEU A 1 130 ? 1.063 1.671 3.397 1.00 94.50 130 LEU A CA 1
ATOM 1044 C C . LEU A 1 130 ? -0.345 1.193 3.745 1.00 94.50 130 LEU A C 1
ATOM 1046 O O . LEU A 1 130 ? -1.312 1.952 3.650 1.00 94.50 130 LEU A O 1
ATOM 1050 N N . SER A 1 131 ? -0.459 -0.071 4.127 1.00 96.75 131 SER A N 1
ATOM 1051 C CA . SER A 1 131 ? -1.744 -0.753 4.211 1.00 96.75 131 SER A CA 1
ATOM 1052 C C . SER A 1 131 ? -1.864 -1.588 5.474 1.00 96.75 131 SER A C 1
ATOM 1054 O O . SER A 1 131 ? -0.878 -2.031 6.067 1.00 96.75 131 SER A O 1
ATOM 1056 N N . VAL A 1 132 ? -3.109 -1.812 5.884 1.00 97.44 132 VAL A N 1
ATOM 1057 C CA . VAL A 1 132 ? -3.465 -2.649 7.027 1.00 97.44 132 VAL A CA 1
ATOM 1058 C C . VAL A 1 132 ? -3.897 -4.023 6.550 1.00 97.44 132 VAL A C 1
ATOM 1060 O O . VAL A 1 132 ? -4.731 -4.151 5.655 1.00 97.44 132 VAL A O 1
ATOM 1063 N N . PHE A 1 133 ? -3.367 -5.050 7.204 1.00 98.00 133 PHE A N 1
ATOM 1064 C CA . PHE A 1 133 ? -3.635 -6.456 6.931 1.00 98.00 133 PHE A CA 1
ATOM 1065 C C . PHE A 1 133 ? -4.013 -7.200 8.210 1.00 98.00 133 PHE A C 1
ATOM 1067 O O . PHE A 1 133 ? -3.742 -6.745 9.325 1.00 98.00 133 PHE A O 1
ATOM 1074 N N . LEU A 1 134 ? -4.555 -8.408 8.049 1.00 97.94 134 LEU A N 1
ATOM 1075 C CA . LEU A 1 134 ? -4.603 -9.379 9.140 1.00 97.94 134 LEU A CA 1
ATOM 1076 C C . LEU A 1 134 ? -3.185 -9.842 9.487 1.00 97.94 134 LEU A C 1
ATOM 1078 O O . LEU A 1 134 ? -2.395 -10.183 8.606 1.00 97.94 134 LEU A O 1
ATOM 1082 N N . LEU A 1 135 ? -2.881 -9.891 10.783 1.00 97.56 135 LEU A N 1
ATOM 1083 C CA . LEU A 1 135 ? -1.638 -10.489 11.268 1.00 97.56 135 LEU A CA 1
ATOM 1084 C C . LEU A 1 135 ? -1.684 -12.019 11.153 1.00 97.56 135 LEU A C 1
ATOM 1086 O O . LEU A 1 135 ? -0.736 -12.635 10.675 1.00 97.56 135 LEU A O 1
ATOM 1090 N N . ASP A 1 136 ? -2.794 -12.619 11.582 1.00 97.56 136 ASP A N 1
ATOM 1091 C CA . ASP A 1 136 ? -3.070 -14.050 11.486 1.00 97.56 136 ASP A CA 1
ATOM 1092 C C . ASP A 1 136 ? -4.418 -14.263 10.768 1.00 97.56 136 ASP A C 1
ATOM 1094 O O . ASP A 1 136 ? -5.471 -13.931 11.334 1.00 97.56 136 ASP A O 1
ATOM 1098 N N . PRO A 1 137 ? -4.421 -14.829 9.544 1.00 96.00 137 PRO A N 1
ATOM 1099 C CA . PRO A 1 137 ? -5.641 -15.083 8.783 1.00 96.00 137 PRO A CA 1
ATOM 1100 C C . PRO A 1 137 ? -6.624 -16.036 9.473 1.00 96.00 137 PRO A C 1
ATOM 1102 O O . PRO A 1 137 ? -7.801 -16.047 9.121 1.00 96.00 137 PRO A O 1
ATOM 1105 N N . GLN A 1 138 ? -6.203 -16.828 10.461 1.00 96.88 138 GLN A N 1
ATOM 1106 C CA . GLN A 1 138 ? -7.088 -17.748 11.184 1.00 96.88 138 GLN A CA 1
ATOM 1107 C C . GLN A 1 138 ? -7.784 -17.085 12.377 1.00 96.88 138 GLN A C 1
ATOM 1109 O O . GLN A 1 138 ? -8.795 -17.584 12.873 1.00 96.88 138 GLN A O 1
ATOM 1114 N N . LYS A 1 139 ? -7.294 -15.926 12.830 1.00 97.69 139 LYS A N 1
ATOM 1115 C CA . LYS A 1 139 ? -7.865 -15.197 13.966 1.00 97.69 139 LYS A CA 1
ATOM 1116 C C . LYS A 1 139 ? -8.794 -14.078 13.506 1.00 97.69 139 LYS A C 1
ATOM 1118 O O . LYS A 1 139 ? -8.637 -13.483 12.441 1.00 97.69 139 LYS A O 1
ATOM 1123 N N . LYS A 1 140 ? -9.797 -13.785 14.332 1.00 97.62 140 LYS A N 1
ATOM 1124 C CA . LYS A 1 140 ? -10.684 -12.635 14.123 1.00 97.62 140 LYS A CA 1
ATOM 1125 C C . LYS A 1 140 ? -9.980 -11.346 14.541 1.00 97.62 140 LYS A C 1
ATOM 1127 O O . LYS A 1 140 ? -9.193 -11.362 15.488 1.00 97.62 140 LYS A O 1
ATOM 1132 N N . VAL A 1 141 ? -10.306 -10.249 13.863 1.00 97.44 141 VAL A N 1
ATOM 1133 C CA . VAL A 1 141 ? -9.965 -8.892 14.316 1.00 97.44 141 VAL A CA 1
ATOM 1134 C C . VAL A 1 141 ? -10.556 -8.659 15.707 1.00 97.44 141 VAL A C 1
ATOM 1136 O O . VAL A 1 141 ? -11.679 -9.094 15.981 1.00 97.44 141 VAL A O 1
ATOM 1139 N N . LYS A 1 142 ? -9.796 -7.987 16.576 1.00 96.12 142 LYS A N 1
ATOM 1140 C CA . LYS A 1 142 ? -10.200 -7.648 17.947 1.00 96.12 142 LYS A CA 1
ATOM 1141 C C . LYS A 1 142 ? -10.010 -6.157 18.224 1.00 96.12 142 LYS A C 1
ATOM 1143 O O . LYS A 1 142 ? -9.051 -5.765 18.882 1.00 96.12 142 LYS A O 1
ATOM 1148 N N . ILE A 1 143 ? -10.936 -5.333 17.746 1.00 96.19 143 ILE A N 1
ATOM 1149 C CA . ILE A 1 143 ? -10.995 -3.909 18.115 1.00 96.19 143 ILE A CA 1
ATOM 1150 C C . ILE A 1 143 ? -12.160 -3.637 19.076 1.00 96.19 143 ILE A C 1
ATOM 1152 O O . ILE A 1 143 ? -13.091 -4.441 19.173 1.00 96.19 143 ILE A O 1
ATOM 1156 N N . ARG A 1 144 ? -12.102 -2.522 19.819 1.00 96.38 144 ARG A N 1
ATOM 1157 C CA . ARG A 1 144 ? -13.094 -2.164 20.855 1.00 96.38 144 ARG A CA 1
ATOM 1158 C C . ARG A 1 144 ? -14.522 -2.124 20.309 1.00 96.38 144 ARG A C 1
ATOM 1160 O O . ARG A 1 144 ? -15.430 -2.694 20.918 1.00 96.38 144 ARG A O 1
ATOM 1167 N N . ASN A 1 145 ? -14.725 -1.493 19.153 1.00 97.38 145 ASN A N 1
ATOM 1168 C CA . ASN A 1 145 ? -16.031 -1.449 18.502 1.00 97.38 145 ASN A CA 1
ATOM 1169 C C . ASN A 1 145 ? -16.326 -2.777 17.783 1.00 97.38 145 ASN A C 1
ATOM 1171 O O . ASN A 1 145 ? -15.757 -3.072 16.733 1.00 97.38 145 ASN A O 1
ATOM 1175 N N . LYS A 1 146 ? -17.253 -3.575 18.328 1.00 96.94 146 LYS A N 1
ATOM 1176 C CA . LYS A 1 146 ? -17.590 -4.910 17.799 1.00 96.94 146 LYS A CA 1
ATOM 1177 C C . LYS A 1 146 ? -18.135 -4.885 16.368 1.00 96.94 146 LYS A C 1
ATOM 1179 O O . LYS A 1 146 ? -17.838 -5.806 15.610 1.00 96.94 146 LYS A O 1
ATOM 1184 N N . THR A 1 147 ? -18.905 -3.860 16.004 1.00 96.50 147 THR A N 1
ATOM 1185 C CA . THR A 1 147 ? -19.489 -3.727 14.661 1.00 96.50 147 THR A CA 1
ATOM 1186 C C . THR A 1 147 ? -18.392 -3.484 13.632 1.00 96.50 147 THR A C 1
ATOM 1188 O O . THR A 1 147 ? -18.271 -4.252 12.681 1.00 96.50 147 THR A O 1
ATOM 1191 N N . VAL A 1 148 ? -17.523 -2.497 13.882 1.00 95.44 148 VAL A N 1
ATOM 1192 C CA . VAL A 1 148 ? -16.365 -2.216 13.015 1.00 95.44 148 VAL A CA 1
ATOM 1193 C C . VAL A 1 148 ? -15.415 -3.417 12.990 1.00 95.44 148 VAL A C 1
ATOM 1195 O O . VAL A 1 148 ? -14.892 -3.765 11.939 1.00 95.44 148 VAL A O 1
ATOM 1198 N N . SER A 1 149 ? -15.242 -4.118 14.116 1.00 97.12 149 SER A N 1
ATOM 1199 C CA . SER A 1 149 ? -14.404 -5.321 14.192 1.00 97.12 149 SER A CA 1
ATOM 1200 C C . SER A 1 149 ? -14.906 -6.440 13.281 1.00 97.12 149 SER A C 1
ATOM 1202 O O . SER A 1 149 ? -14.104 -7.113 12.635 1.00 97.12 149 SER A O 1
ATOM 1204 N N . ALA A 1 150 ? -16.221 -6.667 13.241 1.00 97.12 150 ALA A N 1
ATOM 1205 C CA . ALA A 1 150 ? -16.834 -7.674 12.383 1.00 97.12 150 ALA A CA 1
ATOM 1206 C C . ALA A 1 150 ? -16.747 -7.285 10.899 1.00 97.12 150 ALA A C 1
ATOM 1208 O O . ALA A 1 150 ? -16.337 -8.116 10.087 1.00 97.12 150 ALA A O 1
ATOM 1209 N N . GLU A 1 151 ? -17.062 -6.028 10.573 1.00 95.44 151 GLU A N 1
ATOM 1210 C CA . GLU A 1 151 ? -16.984 -5.477 9.214 1.00 95.44 151 GLU A CA 1
ATOM 1211 C C . GLU A 1 151 ? -15.545 -5.543 8.677 1.00 95.44 151 GLU A C 1
ATOM 1213 O O . GLU A 1 151 ? -15.299 -6.146 7.633 1.00 95.44 151 GLU A O 1
ATOM 1218 N N . LEU A 1 152 ? -14.567 -5.040 9.440 1.00 95.75 152 LEU A N 1
ATOM 1219 C CA . LEU A 1 152 ? -13.148 -5.085 9.078 1.00 95.75 152 LEU A CA 1
ATOM 1220 C C . LEU A 1 152 ? -12.651 -6.523 8.900 1.00 95.75 152 LEU A C 1
ATOM 1222 O O . LEU A 1 152 ? -11.918 -6.820 7.957 1.00 95.75 152 LEU A O 1
ATOM 1226 N N . ASN A 1 153 ? -13.066 -7.437 9.784 1.00 97.19 153 ASN A N 1
ATOM 1227 C CA . ASN A 1 153 ? -12.708 -8.846 9.664 1.00 97.19 153 ASN A CA 1
ATOM 1228 C C . ASN A 1 153 ? -13.253 -9.475 8.376 1.00 97.19 153 ASN A C 1
ATOM 1230 O O . ASN A 1 153 ? -12.590 -10.347 7.823 1.00 97.19 153 ASN A O 1
ATOM 1234 N N . GLN A 1 154 ? -14.441 -9.084 7.914 1.00 95.44 154 GLN A N 1
ATOM 1235 C CA . GLN A 1 154 ? -14.993 -9.566 6.649 1.00 95.44 154 GLN A CA 1
ATOM 1236 C C . GLN A 1 154 ? -14.246 -8.962 5.455 1.00 95.44 154 GLN A C 1
ATOM 1238 O O . GLN A 1 154 ? -13.843 -9.706 4.562 1.00 95.44 154 GLN A O 1
ATOM 1243 N N . LEU A 1 155 ? -14.011 -7.647 5.467 1.00 93.38 155 LEU A N 1
ATOM 1244 C CA . LEU A 1 155 ? -13.318 -6.936 4.391 1.00 93.38 155 LEU A CA 1
ATOM 1245 C C . LEU A 1 155 ? -11.908 -7.482 4.160 1.00 93.38 155 LEU A C 1
ATOM 1247 O O . LEU A 1 155 ? -11.582 -7.875 3.048 1.00 93.38 155 LEU A O 1
ATOM 1251 N N . LEU A 1 156 ? -11.097 -7.627 5.210 1.00 95.62 156 LEU A N 1
ATOM 1252 C CA . LEU A 1 156 ? -9.720 -8.129 5.089 1.00 95.62 156 LEU A CA 1
ATOM 1253 C C . LEU A 1 156 ? -9.619 -9.620 4.700 1.00 95.62 156 LEU A C 1
ATOM 1255 O O . LEU A 1 156 ? -8.519 -10.162 4.599 1.00 95.62 156 LEU A O 1
ATOM 1259 N N . ARG A 1 157 ? -10.748 -10.316 4.515 1.00 95.19 157 ARG A N 1
ATOM 1260 C CA . ARG A 1 157 ? -10.804 -11.722 4.074 1.00 95.19 157 ARG A CA 1
ATOM 1261 C C . ARG A 1 157 ? -11.262 -11.886 2.632 1.00 95.19 157 ARG A C 1
ATOM 1263 O O . ARG A 1 157 ? -11.159 -12.994 2.107 1.00 95.19 157 ARG A O 1
ATOM 1270 N N . ILE A 1 158 ? -11.749 -10.822 2.003 1.00 90.69 158 ILE A N 1
ATOM 1271 C CA . ILE A 1 158 ? -12.178 -10.829 0.606 1.00 90.69 158 ILE A CA 1
ATOM 1272 C C . ILE A 1 158 ? -11.142 -10.132 -0.273 1.00 90.69 158 ILE A C 1
ATOM 1274 O O . ILE A 1 158 ? -10.417 -9.246 0.176 1.00 90.69 158 ILE A O 1
ATOM 1278 N N . SER A 1 159 ? -11.061 -10.546 -1.533 1.00 86.31 159 SER A N 1
ATOM 1279 C CA . SER A 1 159 ? -10.230 -9.853 -2.516 1.00 86.31 159 SER A CA 1
ATOM 1280 C C . SER A 1 159 ? -10.860 -8.495 -2.870 1.00 86.31 159 SER A C 1
ATOM 1282 O O . SER A 1 159 ? -12.092 -8.412 -2.903 1.00 86.31 159 SER A O 1
ATOM 1284 N N . PRO A 1 160 ? -10.070 -7.430 -3.111 1.00 88.12 160 PRO A N 1
ATOM 1285 C CA . PRO A 1 160 ? -8.599 -7.387 -3.124 1.00 88.12 160 PRO A CA 1
ATOM 1286 C C . PRO A 1 160 ? -7.947 -7.166 -1.749 1.00 88.12 160 PRO A C 1
ATOM 1288 O O . PRO A 1 160 ? -6.733 -7.299 -1.615 1.00 88.12 160 PRO A O 1
ATOM 1291 N N . TYR A 1 161 ? -8.719 -6.832 -0.713 1.00 91.75 161 TYR A N 1
ATOM 1292 C CA . TYR A 1 161 ? -8.185 -6.436 0.597 1.00 91.75 161 TYR A CA 1
ATOM 1293 C C . TYR A 1 161 ? -7.453 -7.561 1.339 1.00 91.75 161 TYR A C 1
ATOM 1295 O O . TYR A 1 161 ? -6.596 -7.293 2.179 1.00 91.75 161 TYR A O 1
ATOM 1303 N N . ARG A 1 162 ? -7.741 -8.826 1.023 1.00 93.88 162 ARG A N 1
ATOM 1304 C CA . ARG A 1 162 ? -6.982 -9.971 1.535 1.00 93.88 162 ARG A CA 1
ATOM 1305 C C . ARG A 1 162 ? -5.528 -9.944 1.064 1.00 93.88 162 ARG A C 1
ATOM 1307 O O . ARG A 1 162 ? -4.635 -10.249 1.849 1.00 93.88 162 ARG A O 1
ATOM 1314 N N . GLU A 1 163 ? -5.299 -9.615 -0.205 1.00 93.06 163 GLU A N 1
ATOM 1315 C CA . GLU A 1 163 ? -3.970 -9.612 -0.821 1.00 93.06 163 GLU A CA 1
ATOM 1316 C C . GLU A 1 163 ? -3.260 -8.266 -0.671 1.00 93.06 163 GLU A C 1
ATOM 1318 O O . GLU A 1 163 ? -2.050 -8.223 -0.460 1.00 93.06 163 GLU A O 1
ATOM 1323 N N . LYS A 1 164 ? -4.012 -7.169 -0.788 1.00 93.50 164 LYS A N 1
ATOM 1324 C CA . LYS A 1 164 ? -3.483 -5.802 -0.858 1.00 93.50 164 LYS A CA 1
ATOM 1325 C C . LYS A 1 164 ? -3.679 -5.002 0.427 1.00 93.50 164 LYS A C 1
ATOM 1327 O O . LYS A 1 164 ? -3.124 -3.920 0.550 1.00 93.50 164 LYS A O 1
ATOM 1332 N N . GLY A 1 165 ? -4.423 -5.526 1.399 1.00 95.31 165 GLY A N 1
ATOM 1333 C CA . GLY A 1 165 ? -4.766 -4.773 2.600 1.00 95.31 165 GLY A CA 1
ATOM 1334 C C . GLY A 1 165 ? -5.630 -3.554 2.278 1.00 95.31 165 GLY A C 1
ATOM 1335 O O . GLY A 1 165 ? -6.043 -3.339 1.140 1.00 95.31 165 GLY A O 1
ATOM 1336 N N 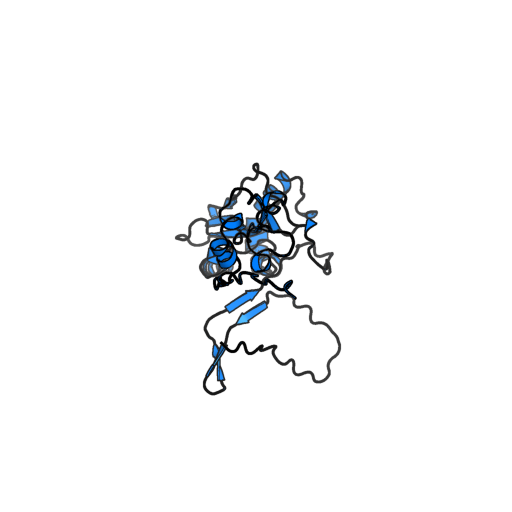. ILE A 1 166 ? -5.921 -2.753 3.299 1.00 95.06 166 ILE A N 1
ATOM 1337 C CA . ILE A 1 166 ? -6.619 -1.472 3.140 1.00 95.06 166 ILE A CA 1
ATOM 1338 C C . ILE A 1 166 ? -5.597 -0.359 3.337 1.00 95.06 166 ILE A C 1
ATOM 1340 O O . ILE A 1 166 ? -4.999 -0.270 4.412 1.00 95.06 166 ILE A O 1
ATOM 1344 N N . ALA A 1 167 ? -5.406 0.485 2.324 1.00 94.75 167 ALA A N 1
ATOM 1345 C CA . ALA A 1 167 ? -4.477 1.606 2.408 1.00 94.75 167 ALA A CA 1
ATOM 1346 C C . ALA A 1 167 ? -4.877 2.559 3.546 1.00 94.75 167 ALA A C 1
ATOM 1348 O O . ALA A 1 167 ? -6.043 2.941 3.679 1.00 94.75 167 ALA A O 1
ATOM 1349 N N . ILE A 1 168 ? -3.904 2.952 4.364 1.00 94.19 168 ILE A N 1
ATOM 1350 C CA . ILE A 1 168 ? -4.124 3.754 5.577 1.00 94.19 168 ILE A CA 1
ATOM 1351 C C . ILE A 1 168 ? -4.664 5.142 5.248 1.00 94.19 168 ILE A C 1
ATOM 1353 O O . ILE A 1 168 ? -5.553 5.639 5.931 1.00 94.19 168 ILE A O 1
ATOM 1357 N N . TYR A 1 169 ? -4.176 5.728 4.161 1.00 90.19 169 TYR A N 1
ATOM 1358 C CA . TYR A 1 169 ? -4.616 7.030 3.672 1.00 90.19 169 TYR A CA 1
ATOM 1359 C C . TYR A 1 169 ? -5.774 6.926 2.674 1.00 90.19 169 TYR A C 1
ATOM 1361 O O . TYR A 1 169 ? -6.056 7.874 1.950 1.00 90.19 169 TYR A O 1
ATOM 1369 N N . SER A 1 170 ? -6.454 5.779 2.583 1.00 88.88 170 SER A N 1
ATOM 1370 C CA . SER A 1 170 ? -7.632 5.661 1.721 1.00 88.88 170 SER A CA 1
ATOM 1371 C C . SER A 1 170 ? -8.790 6.518 2.234 1.00 88.88 170 SER A C 1
ATOM 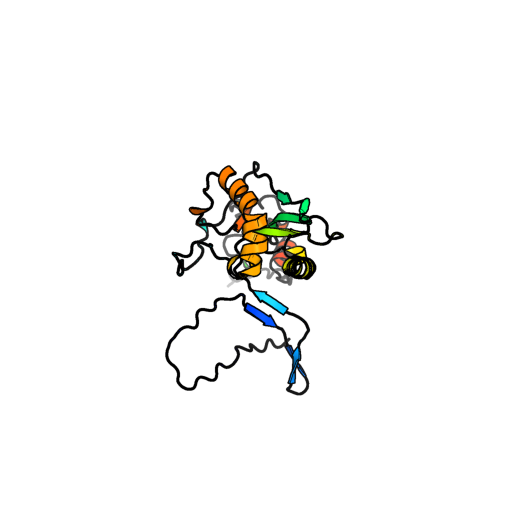1373 O O . SER A 1 170 ? -9.011 6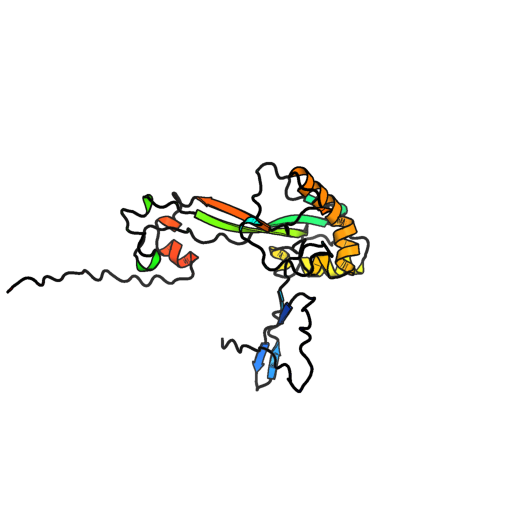.663 3.438 1.00 88.88 170 SER A O 1
ATOM 1375 N N . SER A 1 171 ? -9.604 7.014 1.306 1.00 84.00 171 SER A N 1
ATOM 1376 C CA . SER A 1 171 ? -10.894 7.634 1.624 1.00 84.00 171 SER A CA 1
ATOM 1377 C C . SER A 1 171 ? -11.802 6.710 2.440 1.00 84.00 171 SER A C 1
ATOM 1379 O O . SER A 1 171 ? -12.518 7.187 3.318 1.00 84.00 171 SER A O 1
ATOM 1381 N N . PHE A 1 172 ? -11.728 5.394 2.228 1.00 86.06 172 PHE A N 1
ATOM 1382 C CA . PHE A 1 172 ? -12.402 4.411 3.070 1.00 86.06 172 PHE A CA 1
ATOM 1383 C C . PHE A 1 172 ? -11.974 4.519 4.542 1.00 86.06 172 PHE A C 1
ATOM 1385 O O . PHE A 1 172 ? -12.829 4.581 5.423 1.00 86.06 172 PHE A O 1
ATOM 1392 N N . MET A 1 173 ? -10.668 4.590 4.813 1.00 89.56 173 MET A N 1
ATOM 1393 C CA . MET A 1 173 ? -10.131 4.678 6.173 1.00 89.56 173 MET A CA 1
ATOM 1394 C C . MET A 1 173 ? -10.423 6.035 6.828 1.00 89.56 173 MET A C 1
ATOM 1396 O O . MET A 1 173 ? -10.826 6.086 7.989 1.00 89.56 173 MET A O 1
ATOM 1400 N N . LEU A 1 174 ? -10.234 7.131 6.086 1.00 87.38 174 LEU A N 1
ATOM 1401 C CA . LEU A 1 174 ? -10.227 8.485 6.649 1.00 87.38 174 LEU A CA 1
ATOM 1402 C C . LEU A 1 174 ? -11.570 9.215 6.548 1.00 87.38 174 LEU A C 1
ATOM 1404 O O . LEU A 1 174 ? -11.888 10.018 7.420 1.00 87.38 174 LEU A O 1
ATOM 1408 N N . ARG A 1 175 ? -12.387 8.953 5.520 1.00 84.19 175 ARG A N 1
ATOM 1409 C CA . ARG A 1 175 ? -13.669 9.661 5.317 1.00 84.19 175 ARG A CA 1
ATOM 1410 C C . ARG A 1 175 ? -14.876 8.919 5.876 1.00 84.19 175 ARG A C 1
ATOM 1412 O O . ARG A 1 175 ? -15.935 9.523 5.998 1.00 84.19 175 ARG A O 1
ATOM 1419 N N . GLN A 1 176 ? -14.748 7.642 6.238 1.00 87.38 176 GLN A N 1
ATOM 1420 C CA . GLN A 1 176 ? -15.805 6.913 6.943 1.00 87.38 176 GLN A CA 1
ATOM 1421 C C . GLN A 1 176 ? -15.652 7.123 8.456 1.00 87.38 176 GLN A C 1
ATOM 1423 O O . GLN A 1 176 ? -14.756 6.515 9.047 1.00 87.38 176 GLN A O 1
ATOM 1428 N N . PRO A 1 177 ? -16.529 7.899 9.132 1.00 90.38 177 PRO A N 1
ATOM 1429 C CA . PRO A 1 177 ? -16.311 8.289 10.529 1.00 90.38 177 PRO A CA 1
ATOM 1430 C C . PRO A 1 177 ? -16.117 7.096 11.469 1.00 90.38 177 PRO A C 1
ATOM 1432 O O . PRO A 1 177 ? -15.272 7.127 12.355 1.00 90.38 177 PRO A O 1
ATOM 1435 N N . ARG A 1 178 ? -16.842 5.994 11.229 1.00 93.38 178 ARG A N 1
ATOM 1436 C CA . ARG A 1 178 ? -16.726 4.769 12.033 1.00 93.38 178 ARG A CA 1
ATOM 1437 C C . ARG A 1 178 ? -15.345 4.111 11.943 1.00 93.38 178 ARG A C 1
ATOM 1439 O O . ARG A 1 178 ? -14.863 3.616 12.956 1.00 93.38 178 ARG A O 1
ATOM 1446 N N . PHE A 1 179 ? -14.719 4.104 10.764 1.00 93.31 179 PHE A N 1
ATOM 1447 C CA . PHE A 1 179 ? -13.374 3.553 10.577 1.00 93.31 179 PHE A CA 1
ATOM 1448 C C . PHE A 1 179 ? -12.311 4.543 11.033 1.00 93.31 179 PHE A C 1
ATOM 1450 O O . PHE A 1 179 ? -11.386 4.143 11.733 1.00 93.31 179 PHE A O 1
ATOM 1457 N N . LYS A 1 180 ? -12.492 5.834 10.739 1.00 92.88 180 LYS A N 1
ATOM 1458 C CA . LYS A 1 180 ? -11.601 6.880 11.234 1.00 92.88 180 LYS A CA 1
ATOM 1459 C C . LYS A 1 180 ? -11.488 6.816 12.759 1.00 92.88 180 LYS A C 1
ATOM 1461 O O . LYS A 1 180 ? -10.410 6.571 13.280 1.00 92.88 180 LYS A O 1
ATOM 1466 N N . THR A 1 181 ? -12.608 6.910 13.470 1.00 95.00 181 THR A N 1
ATOM 1467 C CA . THR A 1 181 ? -12.605 6.939 14.936 1.00 95.00 181 THR A CA 1
ATOM 1468 C C . THR A 1 181 ? -12.172 5.606 15.549 1.00 95.00 181 THR A C 1
ATOM 1470 O O . THR A 1 181 ? -11.288 5.584 16.394 1.00 95.00 181 THR A O 1
ATOM 1473 N N . HIS A 1 182 ? -12.761 4.477 15.137 1.00 96.38 182 HIS A N 1
ATOM 1474 C CA . HIS A 1 182 ? -12.572 3.209 15.862 1.00 96.38 182 HIS A CA 1
ATOM 1475 C C . HIS A 1 182 ? -11.440 2.317 15.350 1.00 96.38 182 HIS A C 1
ATOM 1477 O O . HIS A 1 182 ? -11.152 1.290 15.967 1.00 96.38 182 HIS A O 1
ATOM 1483 N N . LEU A 1 183 ? -10.827 2.659 14.217 1.00 95.31 183 LEU A N 1
ATOM 1484 C CA . LEU A 1 183 ? -9.692 1.927 13.663 1.00 95.31 183 LEU A CA 1
ATOM 1485 C C . LEU A 1 183 ? -8.488 2.851 13.495 1.00 95.31 183 LEU A C 1
ATOM 1487 O O . LEU A 1 183 ? -7.442 2.565 14.071 1.00 95.31 183 LEU A O 1
ATOM 1491 N N . PHE A 1 184 ? -8.621 3.947 12.748 1.00 95.06 184 PHE A N 1
ATOM 1492 C CA . PHE A 1 184 ? -7.485 4.827 12.489 1.00 95.06 184 PHE A CA 1
ATOM 1493 C C . PHE A 1 184 ? -7.001 5.525 13.765 1.00 95.06 184 PHE A C 1
ATOM 1495 O O . PHE A 1 184 ? -5.886 5.260 14.204 1.00 95.06 184 PHE A O 1
ATOM 1502 N N . ASP A 1 185 ? -7.847 6.334 14.400 1.00 94.50 185 ASP A N 1
ATOM 1503 C CA . ASP A 1 185 ? -7.483 7.136 15.572 1.00 94.50 185 ASP A CA 1
ATOM 1504 C C . ASP A 1 185 ? -7.113 6.253 16.778 1.00 94.50 185 ASP A C 1
ATOM 1506 O O . ASP A 1 185 ? -6.148 6.538 17.481 1.00 94.50 185 ASP A O 1
ATOM 1510 N N . GLU A 1 186 ? -7.852 5.161 17.008 1.00 95.19 186 GLU A N 1
ATOM 1511 C CA . GLU A 1 186 ? -7.654 4.283 18.172 1.00 95.19 186 GLU A CA 1
ATOM 1512 C C . GLU A 1 186 ? -6.489 3.282 18.039 1.00 95.19 186 GLU A C 1
ATOM 1514 O O . GLU A 1 186 ? -5.963 2.843 19.064 1.00 95.19 186 GLU A O 1
ATOM 1519 N N . TYR A 1 187 ? -6.116 2.860 16.822 1.00 95.25 187 TYR A N 1
ATOM 1520 C CA . TYR A 1 187 ? -5.151 1.763 16.627 1.00 95.25 187 TYR A CA 1
ATOM 1521 C C . TYR A 1 187 ? -4.021 2.062 15.644 1.00 95.25 187 TYR A C 1
ATOM 1523 O O . TYR A 1 187 ? -2.939 1.504 15.810 1.00 95.25 187 TYR A O 1
ATOM 1531 N N . LEU A 1 188 ? -4.251 2.876 14.610 1.00 94.88 188 LEU A N 1
ATOM 1532 C CA . LEU A 1 188 ? -3.272 3.090 13.537 1.00 94.88 188 LEU A CA 1
ATOM 1533 C C . LEU A 1 188 ? -2.499 4.396 13.685 1.00 94.88 188 LEU A C 1
ATOM 1535 O O . LEU A 1 188 ? -1.348 4.441 13.260 1.00 94.88 188 LEU A O 1
ATOM 1539 N N . LYS A 1 189 ? -3.088 5.428 14.298 1.00 93.94 189 LYS A N 1
ATOM 1540 C CA . LYS A 1 189 ? -2.471 6.751 14.411 1.00 93.94 189 LYS A CA 1
ATOM 1541 C C . LYS A 1 189 ? -1.118 6.677 15.113 1.00 93.94 189 LYS A C 1
ATOM 1543 O O . LYS A 1 189 ? -0.133 7.104 14.531 1.00 93.94 189 LYS A O 1
ATOM 1548 N N . ASP A 1 190 ? -1.036 6.047 16.284 1.00 93.25 190 ASP A N 1
ATOM 1549 C CA . ASP A 1 190 ? 0.230 5.940 17.024 1.00 93.25 190 ASP A CA 1
ATOM 1550 C C . ASP A 1 190 ? 1.322 5.179 16.239 1.00 93.25 190 ASP A C 1
ATOM 1552 O O . ASP A 1 190 ? 2.429 5.709 16.105 1.00 93.25 190 ASP A O 1
ATOM 1556 N N . PRO A 1 191 ? 1.059 3.985 15.658 1.00 93.12 191 PRO A N 1
ATOM 1557 C CA . PRO A 1 191 ? 2.017 3.321 14.773 1.00 93.12 191 PRO A CA 1
ATOM 1558 C C . PRO A 1 191 ? 2.457 4.158 13.572 1.00 93.12 191 PRO A C 1
ATOM 1560 O O . PRO A 1 191 ? 3.635 4.138 13.220 1.00 93.12 191 PRO A O 1
ATOM 1563 N N . VAL A 1 192 ? 1.527 4.874 12.935 1.00 92.62 192 VAL A N 1
ATOM 1564 C CA . VAL A 1 192 ? 1.815 5.722 11.771 1.00 92.62 192 VAL A CA 1
ATOM 1565 C C . VAL A 1 192 ? 2.666 6.918 12.190 1.00 92.62 192 VAL A C 1
ATOM 1567 O O . VAL A 1 192 ? 3.696 7.165 11.572 1.00 92.62 192 VAL A O 1
ATOM 1570 N N . THR A 1 193 ? 2.316 7.606 13.276 1.00 92.94 193 THR A N 1
ATOM 1571 C CA . THR A 1 193 ? 3.115 8.701 13.842 1.00 92.94 193 THR A CA 1
ATOM 1572 C C . THR A 1 193 ? 4.518 8.225 14.205 1.00 92.94 193 THR A C 1
ATOM 1574 O O . THR A 1 193 ? 5.501 8.872 13.849 1.00 92.94 193 THR A O 1
ATOM 1577 N N . TYR A 1 194 ? 4.646 7.061 14.850 1.00 91.69 194 TYR A N 1
ATOM 1578 C CA . TYR A 1 194 ? 5.952 6.477 15.152 1.00 91.69 194 TYR A CA 1
ATOM 1579 C C . TYR A 1 194 ? 6.754 6.205 13.873 1.00 91.69 194 TYR A C 1
ATOM 1581 O O . TYR A 1 194 ? 7.906 6.631 13.769 1.00 91.69 194 TYR A O 1
ATOM 1589 N N . PHE A 1 195 ? 6.139 5.557 12.882 1.00 90.25 195 PHE A N 1
ATOM 1590 C CA . PHE A 1 195 ? 6.750 5.268 11.585 1.00 90.25 195 PHE A CA 1
ATOM 1591 C C . PHE A 1 195 ? 7.245 6.536 10.869 1.00 90.25 195 PHE A C 1
ATOM 1593 O O . PHE A 1 195 ? 8.384 6.568 10.402 1.00 90.25 195 PHE A O 1
ATOM 1600 N N . LEU A 1 196 ? 6.429 7.592 10.825 1.00 89.62 196 LEU A N 1
ATOM 1601 C CA . LEU A 1 196 ? 6.788 8.875 10.215 1.00 89.62 196 LEU A CA 1
ATOM 1602 C C . LEU A 1 196 ? 7.908 9.584 10.985 1.00 89.62 196 LEU A C 1
ATOM 1604 O O . LEU A 1 196 ? 8.867 10.059 10.374 1.00 89.62 196 LEU A O 1
ATOM 1608 N N . SER A 1 197 ? 7.861 9.562 12.322 1.00 90.62 197 SER A N 1
ATOM 1609 C CA . SER A 1 197 ? 8.875 10.208 13.167 1.00 90.62 197 SER A CA 1
ATOM 1610 C C . SER A 1 197 ? 10.273 9.618 12.960 1.00 90.62 197 SER A C 1
ATOM 1612 O O . SER A 1 197 ? 11.265 10.346 12.925 1.00 90.62 197 SER A O 1
ATOM 1614 N N . LYS A 1 198 ? 10.366 8.299 12.728 1.00 89.50 198 LYS A N 1
ATOM 1615 C CA . LYS A 1 198 ? 11.628 7.614 12.401 1.00 89.50 198 LYS A CA 1
ATOM 1616 C C . LYS A 1 198 ? 12.226 8.052 11.070 1.00 89.50 198 LYS A C 1
ATOM 1618 O O . LYS A 1 198 ? 13.412 7.830 10.846 1.00 89.50 198 LYS A O 1
ATOM 1623 N N . ARG A 1 199 ? 11.423 8.686 10.221 1.00 87.25 199 ARG A N 1
ATOM 1624 C CA . ARG A 1 199 ? 11.806 9.194 8.903 1.00 87.25 199 ARG A CA 1
ATOM 1625 C C . ARG A 1 199 ? 11.888 10.721 8.877 1.00 87.25 199 ARG A C 1
ATOM 1627 O O . ARG A 1 199 ? 12.000 11.308 7.812 1.00 87.25 199 ARG A O 1
ATOM 1634 N N . GLY A 1 200 ? 11.874 11.358 10.052 1.00 88.12 200 GLY A N 1
ATOM 1635 C CA . GLY A 1 200 ? 12.018 12.806 10.187 1.00 88.12 200 GLY A CA 1
ATOM 1636 C C . GLY A 1 200 ? 10.767 13.596 9.804 1.00 88.12 200 GLY A C 1
ATOM 1637 O O . GLY A 1 200 ? 10.875 14.789 9.536 1.00 88.12 200 GLY A O 1
ATOM 1638 N N . HIS A 1 201 ? 9.599 12.950 9.773 1.00 88.25 201 HIS A N 1
ATOM 1639 C CA . HIS A 1 201 ? 8.324 13.600 9.487 1.00 88.25 201 HIS A CA 1
ATOM 1640 C C . HIS A 1 201 ? 7.462 13.684 10.749 1.00 88.25 201 HIS A C 1
ATOM 1642 O O . HIS A 1 201 ? 7.312 12.697 11.472 1.00 88.25 201 HIS A O 1
ATOM 1648 N N . ASP A 1 202 ? 6.873 14.855 10.987 1.00 88.94 202 ASP A N 1
ATOM 1649 C CA . ASP A 1 202 ? 5.740 14.992 11.902 1.00 88.94 202 ASP A CA 1
ATOM 1650 C C . ASP A 1 202 ? 4.476 14.470 11.204 1.00 88.94 202 ASP A C 1
ATOM 1652 O O . ASP A 1 202 ? 4.314 14.658 9.998 1.00 88.94 202 ASP A O 1
ATOM 1656 N N . PHE A 1 203 ? 3.595 13.793 11.943 1.00 87.69 203 PHE A N 1
ATOM 1657 C CA . PHE A 1 203 ? 2.336 13.289 11.403 1.00 87.69 203 PHE A CA 1
ATOM 1658 C C . PHE A 1 203 ? 1.431 14.425 10.910 1.00 87.69 203 PHE A C 1
ATOM 1660 O O . PHE A 1 203 ? 0.836 14.289 9.842 1.00 87.69 203 PHE A O 1
ATOM 1667 N N . ASP A 1 204 ? 1.343 15.533 11.650 1.00 85.19 204 ASP A N 1
ATOM 1668 C CA . ASP A 1 204 ? 0.426 16.633 11.321 1.00 85.19 204 ASP A CA 1
ATOM 1669 C C . ASP A 1 204 ? 0.918 17.434 10.090 1.00 85.19 204 ASP A C 1
ATOM 1671 O O . ASP A 1 204 ? 0.117 17.913 9.280 1.00 85.19 204 ASP A O 1
ATOM 1675 N N . ASP A 1 205 ? 2.239 17.486 9.881 1.00 83.06 205 ASP A N 1
ATOM 1676 C CA . ASP A 1 205 ? 2.879 18.172 8.746 1.00 83.06 205 ASP A CA 1
ATOM 1677 C C . ASP A 1 205 ? 3.162 17.247 7.547 1.00 83.06 205 ASP A C 1
ATOM 1679 O O . ASP A 1 205 ? 3.642 17.688 6.496 1.00 83.06 205 ASP A O 1
ATOM 1683 N N . TYR A 1 206 ? 2.886 15.947 7.672 1.00 83.75 206 TYR A N 1
ATOM 1684 C CA . TYR A 1 206 ? 3.177 14.980 6.622 1.00 83.75 206 TYR A CA 1
ATOM 1685 C C . TYR A 1 206 ? 2.231 15.170 5.432 1.00 83.75 206 TYR A C 1
ATOM 1687 O O . TYR A 1 206 ? 1.046 14.844 5.475 1.00 83.75 206 TYR A O 1
ATOM 1695 N N . ALA A 1 207 ? 2.777 15.690 4.331 1.00 79.75 207 ALA A N 1
ATOM 1696 C CA . ALA A 1 207 ? 2.037 15.939 3.095 1.00 79.75 207 ALA A CA 1
ATOM 1697 C C . ALA A 1 207 ? 1.828 14.681 2.230 1.00 79.75 207 ALA A C 1
ATOM 1699 O O . ALA A 1 207 ? 1.017 14.719 1.302 1.00 79.75 207 ALA A O 1
ATOM 1700 N N . GLY A 1 208 ? 2.552 13.593 2.510 1.00 82.81 208 GLY A N 1
ATOM 1701 C CA . GLY A 1 208 ? 2.446 12.344 1.764 1.00 82.81 208 GLY A CA 1
ATOM 1702 C C . GLY A 1 208 ? 1.149 11.582 2.048 1.00 82.81 208 GLY A C 1
ATOM 1703 O O . GLY A 1 208 ? 0.302 11.988 2.843 1.00 82.81 208 GLY A O 1
ATOM 1704 N N . VAL A 1 209 ? 0.990 10.449 1.368 1.00 85.94 209 VAL A N 1
ATOM 1705 C CA . VAL A 1 209 ? -0.197 9.579 1.479 1.00 85.94 209 VAL A CA 1
ATOM 1706 C C . VAL A 1 209 ? 0.182 8.105 1.661 1.00 85.94 209 VAL A C 1
ATOM 1708 O O . VAL A 1 209 ? -0.571 7.202 1.294 1.00 85.94 209 VAL A O 1
ATOM 1711 N N . GLY A 1 210 ? 1.382 7.843 2.184 1.00 88.50 210 GLY A N 1
ATOM 1712 C CA . GLY A 1 210 ? 1.893 6.489 2.380 1.00 88.50 210 GLY A CA 1
ATOM 1713 C C . GLY A 1 210 ? 2.058 5.716 1.072 1.00 88.50 210 GLY A C 1
ATOM 1714 O O . GLY A 1 210 ? 1.787 4.516 1.039 1.00 88.50 210 GLY A O 1
ATOM 1715 N N . MET A 1 211 ? 2.454 6.395 -0.009 1.00 90.00 211 MET A N 1
ATOM 1716 C CA . MET A 1 211 ? 2.838 5.745 -1.260 1.00 90.00 211 MET A CA 1
ATOM 1717 C C . MET A 1 211 ? 4.347 5.595 -1.339 1.00 90.00 211 MET A C 1
ATOM 1719 O O . MET A 1 211 ? 5.092 6.562 -1.197 1.00 90.00 211 MET A O 1
ATOM 1723 N N . PHE A 1 212 ? 4.776 4.387 -1.665 1.00 91.38 212 PHE A N 1
ATOM 1724 C CA . PHE A 1 212 ? 6.172 4.039 -1.836 1.00 91.38 212 PHE A CA 1
ATOM 1725 C C . PHE A 1 212 ? 6.461 3.630 -3.266 1.00 91.38 212 PHE A C 1
ATOM 1727 O O . PHE A 1 212 ? 5.576 3.159 -3.985 1.00 91.38 212 PHE A O 1
ATOM 1734 N N . TYR A 1 213 ? 7.720 3.751 -3.655 1.00 91.69 213 TYR A N 1
ATOM 1735 C CA . TYR A 1 213 ? 8.230 3.123 -4.856 1.00 91.69 213 TYR A CA 1
ATOM 1736 C C . TYR A 1 213 ? 9.559 2.435 -4.583 1.00 91.69 213 TYR A C 1
ATOM 1738 O O . TYR A 1 213 ? 10.368 2.876 -3.767 1.00 91.69 213 TYR A O 1
ATOM 1746 N N . GLU A 1 214 ? 9.775 1.353 -5.312 1.00 92.69 214 GLU A N 1
ATOM 1747 C CA . GLU A 1 214 ? 11.060 0.688 -5.408 1.00 92.69 214 GLU A CA 1
ATOM 1748 C C . GLU A 1 214 ? 11.497 0.633 -6.862 1.00 92.69 214 GLU A C 1
ATOM 1750 O O . GLU A 1 214 ? 10.679 0.565 -7.784 1.00 92.69 214 GLU A O 1
ATOM 1755 N N . GLU A 1 215 ? 12.809 0.635 -7.040 1.00 92.50 215 GLU A N 1
ATOM 1756 C CA . GLU A 1 215 ? 13.477 0.528 -8.322 1.00 92.50 215 GLU A CA 1
ATOM 1757 C C . GLU A 1 215 ? 14.519 -0.581 -8.236 1.00 92.50 215 GLU A C 1
ATOM 1759 O O . GLU A 1 215 ? 15.220 -0.718 -7.232 1.00 92.50 215 GLU A O 1
ATOM 1764 N N . GLN A 1 216 ? 14.609 -1.382 -9.290 1.00 94.25 216 GLN A N 1
ATOM 1765 C CA . GLN A 1 216 ? 15.583 -2.452 -9.395 1.00 94.25 216 GLN A CA 1
ATOM 1766 C C . GLN A 1 216 ? 16.262 -2.411 -10.760 1.00 94.25 216 GLN A C 1
ATOM 1768 O O . GLN A 1 216 ? 15.586 -2.384 -11.790 1.00 94.25 216 GLN A O 1
ATOM 1773 N N . ASP A 1 217 ? 17.595 -2.452 -10.752 1.00 93.75 217 ASP A N 1
ATOM 1774 C CA . ASP A 1 217 ? 18.400 -2.577 -11.965 1.00 93.75 217 ASP A CA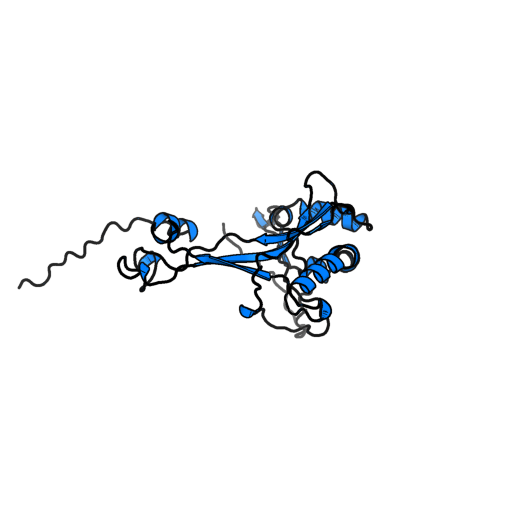 1
ATOM 1775 C C . ASP A 1 217 ? 18.118 -3.910 -12.678 1.00 93.75 217 ASP A C 1
ATOM 1777 O O . ASP A 1 217 ? 18.088 -4.987 -12.076 1.00 93.75 217 ASP A O 1
ATOM 1781 N N . CYS A 1 218 ? 17.911 -3.811 -13.985 1.00 92.38 218 CYS A N 1
ATOM 1782 C CA . CYS A 1 218 ? 17.620 -4.903 -14.900 1.00 92.38 218 CYS A CA 1
ATOM 1783 C C . CYS A 1 218 ? 18.838 -5.334 -15.726 1.00 92.38 218 CYS A C 1
ATOM 1785 O O . CYS A 1 218 ? 18.704 -6.211 -16.580 1.00 92.38 218 CYS A O 1
ATOM 1787 N N . SER A 1 219 ? 20.017 -4.739 -15.531 1.00 87.50 219 SER A N 1
ATOM 1788 C CA . SER A 1 219 ? 21.183 -4.971 -16.394 1.00 87.50 219 SER A CA 1
ATOM 1789 C C . SER A 1 219 ? 21.623 -6.438 -16.473 1.00 87.50 219 SER A C 1
ATOM 1791 O O . SER A 1 219 ? 22.103 -6.866 -17.520 1.00 87.50 219 SER A O 1
ATOM 1793 N N . GLY A 1 220 ? 21.389 -7.223 -15.416 1.00 85.69 220 GLY A N 1
ATOM 1794 C CA . GLY A 1 220 ? 21.636 -8.671 -15.380 1.00 85.69 220 GLY A CA 1
ATOM 1795 C C . GLY A 1 220 ? 20.386 -9.553 -15.485 1.00 85.69 220 GLY A C 1
ATOM 1796 O O . GLY A 1 220 ? 20.478 -10.758 -15.260 1.00 85.69 220 GLY A O 1
ATOM 1797 N N . MET A 1 221 ? 19.208 -8.987 -15.759 1.00 91.81 221 MET A N 1
ATOM 1798 C CA . MET A 1 221 ? 17.960 -9.751 -15.777 1.00 91.81 221 MET A CA 1
ATOM 1799 C C . MET A 1 221 ? 17.681 -10.371 -17.141 1.00 91.81 221 MET A C 1
ATOM 1801 O O . MET A 1 221 ? 17.817 -9.719 -18.176 1.00 91.81 221 MET A O 1
ATOM 1805 N N . GLU A 1 222 ? 17.162 -11.602 -17.134 1.00 90.88 222 GLU A N 1
ATOM 1806 C CA . GLU A 1 222 ? 16.717 -12.286 -18.352 1.00 90.88 222 GLU A CA 1
ATOM 1807 C C . GLU A 1 222 ? 15.694 -11.449 -19.131 1.00 90.88 222 GLU A C 1
ATOM 1809 O O . GLU A 1 222 ? 15.750 -11.393 -20.350 1.00 90.88 222 GLU A O 1
ATOM 1814 N N . GLN A 1 223 ? 14.825 -10.709 -18.441 1.00 87.06 223 GLN A N 1
ATOM 1815 C CA . GLN A 1 223 ? 13.838 -9.833 -19.071 1.00 87.06 223 GLN A CA 1
ATOM 1816 C C . GLN A 1 223 ? 14.452 -8.751 -19.983 1.00 87.06 223 GLN A C 1
ATOM 1818 O O . GLN A 1 223 ? 13.802 -8.341 -20.940 1.00 87.06 223 GLN A O 1
ATOM 1823 N N . LYS A 1 224 ? 15.691 -8.299 -19.732 1.00 86.38 224 LYS A N 1
ATOM 1824 C CA . LYS A 1 224 ? 16.390 -7.347 -20.616 1.00 86.38 224 LYS A CA 1
ATOM 1825 C C . LYS A 1 224 ? 16.910 -8.034 -21.884 1.00 86.38 224 LYS A C 1
ATOM 1827 O O . LYS A 1 224 ? 16.950 -7.407 -22.939 1.00 86.38 224 LYS A O 1
ATOM 1832 N N . LEU A 1 225 ? 17.314 -9.302 -21.788 1.00 85.81 225 LEU A N 1
ATOM 1833 C CA . LEU A 1 225 ? 18.034 -10.031 -22.841 1.00 85.81 225 LEU A CA 1
ATOM 1834 C C . LEU A 1 225 ? 17.137 -10.970 -23.667 1.00 85.81 225 LEU A C 1
ATOM 1836 O O . LEU A 1 225 ? 17.431 -11.230 -24.829 1.00 85.81 225 LEU A O 1
ATOM 1840 N N . ASN A 1 226 ? 16.050 -11.480 -23.087 1.00 89.12 226 ASN A N 1
ATOM 1841 C CA . ASN A 1 226 ? 15.146 -12.450 -23.698 1.00 89.12 226 ASN A CA 1
ATOM 1842 C C . ASN A 1 226 ? 13.817 -11.788 -24.086 1.00 89.12 226 ASN A C 1
ATOM 1844 O O . ASN A 1 226 ? 12.983 -11.439 -23.246 1.00 89.12 226 ASN A O 1
ATOM 1848 N N . CYS A 1 227 ? 13.603 -11.664 -25.390 1.00 85.94 227 CYS A N 1
ATOM 1849 C CA . CYS A 1 227 ? 12.470 -10.947 -25.969 1.00 85.94 227 CYS A CA 1
ATOM 1850 C C . CYS A 1 227 ? 11.121 -11.585 -25.663 1.00 85.94 227 CYS A C 1
ATOM 1852 O O . CYS A 1 227 ? 10.138 -10.875 -25.463 1.00 85.94 227 CYS A O 1
ATOM 1854 N N . SER A 1 228 ? 11.081 -12.911 -25.565 1.00 88.06 228 SER A N 1
ATOM 1855 C CA . SER A 1 228 ? 9.868 -13.649 -25.224 1.00 88.06 228 SER A CA 1
ATOM 1856 C C . SER A 1 228 ? 9.449 -13.375 -23.780 1.00 88.06 228 SER A C 1
ATOM 1858 O O . SER A 1 228 ? 8.267 -13.190 -23.502 1.00 88.06 228 SER A O 1
ATOM 1860 N N . VAL A 1 229 ? 10.420 -13.278 -22.864 1.00 90.81 229 VAL A N 1
ATOM 1861 C CA . VAL A 1 229 ? 10.176 -12.966 -21.445 1.00 90.81 229 VAL A CA 1
ATOM 1862 C C . VAL A 1 229 ? 9.707 -11.521 -21.272 1.00 90.81 229 VAL A C 1
ATOM 1864 O O . VAL A 1 229 ? 8.785 -11.256 -20.498 1.00 90.81 229 VAL A O 1
ATOM 1867 N N . LEU A 1 230 ? 10.303 -10.578 -22.005 1.00 86.75 230 LEU A N 1
ATOM 1868 C CA . LEU A 1 230 ? 9.856 -9.186 -21.991 1.00 86.75 230 LEU A CA 1
ATOM 1869 C C . LEU A 1 230 ? 8.436 -9.032 -22.538 1.00 86.75 230 LEU A C 1
ATOM 1871 O O . LEU A 1 230 ? 7.608 -8.380 -21.903 1.00 86.75 230 LEU A O 1
ATOM 1875 N N . ALA A 1 231 ? 8.159 -9.625 -23.696 1.00 86.06 231 ALA A N 1
ATOM 1876 C CA . ALA A 1 231 ? 6.849 -9.553 -24.326 1.00 86.06 231 ALA A CA 1
ATOM 1877 C C . ALA A 1 231 ? 5.772 -10.172 -23.430 1.00 86.06 231 ALA A C 1
ATOM 1879 O O . ALA A 1 231 ? 4.753 -9.535 -23.179 1.00 86.06 231 ALA A O 1
ATOM 1880 N N . ALA A 1 232 ? 6.047 -11.335 -22.827 1.00 88.62 232 ALA A N 1
ATOM 1881 C CA . ALA A 1 232 ? 5.150 -11.945 -21.851 1.00 88.62 232 ALA A CA 1
ATOM 1882 C C . ALA A 1 232 ? 4.863 -11.013 -20.661 1.00 88.62 232 ALA A C 1
ATOM 1884 O O . ALA A 1 232 ? 3.714 -10.896 -20.244 1.00 88.62 232 ALA A O 1
ATOM 1885 N N . CYS A 1 233 ? 5.873 -10.297 -20.150 1.00 88.81 233 CYS A N 1
ATOM 1886 C CA . CYS A 1 233 ? 5.660 -9.299 -19.100 1.00 88.81 233 CYS A CA 1
ATOM 1887 C C . CYS A 1 233 ? 4.759 -8.143 -19.555 1.00 88.81 233 CYS A C 1
ATOM 1889 O O . CYS A 1 233 ? 3.913 -7.683 -18.792 1.00 88.81 233 CYS A O 1
ATOM 1891 N N . ARG A 1 234 ? 4.918 -7.680 -20.799 1.00 84.69 234 ARG A N 1
ATOM 1892 C CA . ARG A 1 234 ? 4.104 -6.598 -21.375 1.00 84.69 234 ARG A CA 1
ATOM 1893 C C . ARG A 1 234 ? 2.712 -7.053 -21.821 1.00 84.69 234 ARG A C 1
ATOM 1895 O O . ARG A 1 234 ? 1.914 -6.220 -22.240 1.00 84.69 234 ARG A O 1
ATOM 1902 N N . GLY A 1 235 ? 2.408 -8.349 -21.725 1.00 84.50 235 GLY A N 1
ATOM 1903 C CA . GLY A 1 235 ? 1.173 -8.930 -22.254 1.00 84.50 235 GLY A CA 1
ATOM 1904 C C . GLY A 1 235 ? 1.135 -8.975 -23.786 1.00 84.50 235 GLY A C 1
ATOM 1905 O O . GLY A 1 235 ? 0.058 -9.046 -24.372 1.00 84.50 235 GLY A O 1
ATOM 1906 N N . GLU A 1 236 ? 2.298 -8.921 -24.436 1.00 79.25 236 GLU A N 1
ATOM 1907 C CA . GLU A 1 236 ? 2.465 -9.003 -25.884 1.00 79.25 236 GLU A CA 1
ATOM 1908 C C . GLU A 1 236 ? 2.741 -10.455 -26.303 1.00 79.25 236 GLU A C 1
ATOM 1910 O O . GLU A 1 236 ? 3.512 -11.178 -25.667 1.00 79.25 236 GLU A O 1
ATOM 1915 N N . ILE A 1 237 ? 2.124 -10.892 -27.401 1.00 73.62 237 ILE A N 1
ATOM 1916 C CA . ILE A 1 237 ? 2.406 -12.194 -28.010 1.00 73.62 237 ILE A CA 1
ATOM 1917 C C . ILE A 1 237 ? 3.504 -11.980 -29.051 1.00 73.62 237 ILE A C 1
ATOM 1919 O O . ILE A 1 237 ? 3.296 -11.264 -30.030 1.00 73.62 237 ILE A O 1
ATOM 1923 N N . VAL A 1 238 ? 4.670 -12.604 -28.860 1.00 62.56 238 VAL A N 1
ATOM 1924 C CA . VAL A 1 238 ? 5.717 -12.621 -29.891 1.00 62.56 238 VAL A CA 1
ATOM 1925 C C . VAL A 1 238 ? 5.301 -13.618 -30.964 1.00 62.56 238 VAL A C 1
ATOM 1927 O O . VAL A 1 238 ? 5.626 -14.801 -30.887 1.00 62.56 238 VAL A O 1
ATOM 1930 N N . GLU A 1 239 ? 4.585 -13.160 -31.986 1.00 59.19 239 GLU A N 1
ATOM 1931 C CA . GLU A 1 239 ? 4.678 -13.844 -33.271 1.00 59.19 239 GLU A CA 1
ATOM 1932 C C . GLU A 1 239 ? 6.090 -13.575 -33.788 1.00 59.19 239 GLU A C 1
ATOM 1934 O O . GLU A 1 239 ? 6.446 -12.436 -34.092 1.00 59.19 239 GLU A O 1
ATOM 1939 N N . GLU A 1 240 ? 6.936 -14.609 -33.803 1.00 48.78 240 GLU A N 1
ATOM 1940 C CA . GLU A 1 240 ? 8.244 -14.545 -34.446 1.00 48.78 240 GLU A CA 1
ATOM 1941 C C . GLU A 1 240 ? 8.046 -14.039 -35.876 1.00 48.78 240 GLU A C 1
ATOM 1943 O O . GLU A 1 240 ? 7.683 -14.795 -36.782 1.00 48.78 240 GLU A O 1
ATOM 1948 N N . VAL A 1 241 ? 8.319 -12.755 -36.105 1.00 41.91 241 VAL A N 1
ATOM 1949 C CA . VAL A 1 241 ? 8.559 -12.246 -37.447 1.00 41.91 241 VAL A CA 1
ATOM 1950 C C . VAL A 1 241 ? 9.869 -12.888 -37.874 1.00 41.91 241 VAL A C 1
ATOM 1952 O O . VAL A 1 241 ? 10.954 -12.341 -37.670 1.00 41.91 241 VAL A O 1
ATOM 1955 N N . ARG A 1 242 ? 9.770 -14.113 -38.405 1.00 35.59 242 ARG A N 1
ATOM 1956 C CA . ARG A 1 242 ? 10.846 -14.799 -39.109 1.00 35.59 242 ARG A CA 1
ATOM 1957 C C . ARG A 1 242 ? 11.435 -13.786 -40.067 1.00 35.59 242 ARG A C 1
ATOM 1959 O O . ARG A 1 242 ? 10.758 -13.388 -41.009 1.00 35.59 242 ARG A O 1
ATOM 1966 N N . PHE A 1 243 ? 12.663 -13.368 -39.768 1.00 37.38 243 PHE A N 1
ATOM 1967 C CA . PHE A 1 243 ? 13.593 -12.666 -40.637 1.00 37.38 243 PHE A CA 1
ATOM 1968 C C . PHE A 1 243 ? 13.001 -12.328 -42.008 1.00 37.38 243 PHE A C 1
ATOM 1970 O O . PHE A 1 243 ? 13.131 -13.103 -42.960 1.00 37.38 243 PHE A O 1
ATOM 1977 N N . ALA A 1 244 ? 12.432 -11.131 -42.146 1.00 31.67 244 ALA A N 1
ATOM 1978 C CA . ALA A 1 244 ? 12.514 -10.460 -43.428 1.00 31.67 244 ALA A CA 1
ATOM 1979 C C . ALA A 1 244 ? 14.005 -10.172 -43.639 1.00 31.67 244 ALA A C 1
ATOM 1981 O O . ALA A 1 244 ? 14.526 -9.129 -43.246 1.00 31.67 244 ALA A O 1
ATOM 1982 N N . ARG A 1 245 ? 14.722 -11.162 -44.188 1.00 34.06 245 ARG A N 1
ATOM 1983 C CA . ARG A 1 245 ? 15.988 -10.937 -44.874 1.00 34.06 245 ARG A CA 1
ATOM 1984 C C . ARG A 1 245 ? 15.713 -9.806 -45.853 1.00 34.06 245 ARG A C 1
ATOM 1986 O O . ARG A 1 245 ? 15.092 -10.024 -46.889 1.00 34.06 245 ARG A O 1
ATOM 1993 N N . TYR A 1 246 ? 16.180 -8.608 -45.529 1.00 34.56 246 TYR A N 1
ATOM 1994 C CA . TYR A 1 246 ? 16.438 -7.587 -46.530 1.00 34.56 246 TYR A CA 1
ATOM 1995 C C . TYR A 1 246 ? 17.592 -8.115 -47.393 1.00 34.56 246 TYR A C 1
ATOM 1997 O O . TYR A 1 246 ? 18.766 -7.833 -47.175 1.00 34.56 246 TYR A O 1
ATOM 2005 N N . SER A 1 247 ? 17.248 -8.999 -48.326 1.00 37.09 247 SER A N 1
ATOM 2006 C CA . SER A 1 247 ? 18.067 -9.398 -49.459 1.00 37.09 247 SER A CA 1
ATOM 2007 C C . SER A 1 247 ? 17.452 -8.751 -50.692 1.00 37.09 247 SER A C 1
ATOM 2009 O O . SER A 1 247 ? 16.642 -9.342 -51.393 1.00 37.09 247 SER A O 1
ATOM 2011 N N . SER A 1 248 ? 17.847 -7.511 -50.929 1.00 34.75 248 SER A N 1
ATOM 2012 C CA . SER A 1 248 ? 17.694 -6.790 -52.192 1.00 34.75 248 SER A CA 1
ATOM 2013 C C . SER A 1 248 ? 18.988 -5.977 -52.297 1.00 34.75 248 SER A C 1
ATOM 2015 O O . SER A 1 248 ? 19.132 -4.997 -51.580 1.00 34.75 248 SER A O 1
ATOM 2017 N N . ASN A 1 249 ? 20.049 -6.390 -52.999 1.00 39.62 249 ASN A N 1
ATOM 2018 C CA . ASN A 1 249 ? 20.103 -6.940 -54.357 1.00 39.62 249 ASN A CA 1
ATOM 2019 C C . ASN A 1 249 ? 19.191 -6.182 -55.329 1.00 39.62 249 ASN A C 1
ATOM 2021 O O . ASN A 1 249 ? 18.390 -6.780 -56.032 1.00 39.62 249 ASN A O 1
ATOM 2025 N N . ILE A 1 250 ? 19.326 -4.852 -55.349 1.00 38.38 250 ILE A N 1
ATOM 2026 C CA . ILE A 1 250 ? 18.947 -4.004 -56.486 1.00 38.38 250 ILE A CA 1
ATOM 2027 C C . ILE A 1 250 ? 20.030 -2.925 -56.644 1.00 38.38 250 ILE A C 1
ATOM 2029 O O . ILE A 1 250 ? 19.867 -1.794 -56.214 1.00 38.38 250 ILE A O 1
ATOM 2033 N N . PHE A 1 251 ? 21.172 -3.313 -57.208 1.00 36.44 251 PHE A N 1
ATOM 2034 C CA . PHE A 1 251 ? 21.990 -2.463 -58.080 1.00 36.44 251 PHE A CA 1
ATOM 2035 C C . PHE A 1 251 ? 22.655 -3.413 -59.071 1.00 36.44 251 PHE A C 1
ATOM 2037 O O . PHE A 1 251 ? 23.669 -4.045 -58.789 1.00 36.44 251 PHE A O 1
ATOM 2044 N N . GLY A 1 252 ? 21.975 -3.594 -60.194 1.00 33.53 252 GLY A N 1
ATOM 2045 C CA . GLY A 1 252 ? 22.343 -4.513 -61.254 1.00 33.53 252 GLY A CA 1
ATOM 2046 C C . GLY A 1 252 ? 21.485 -4.230 -62.472 1.00 33.53 252 GLY A C 1
ATOM 2047 O O . GLY A 1 252 ? 20.578 -5.004 -62.746 1.00 33.53 252 GLY A O 1
ATOM 2048 N N . THR A 1 253 ? 21.742 -3.075 -63.088 1.00 35.88 253 THR A N 1
ATOM 2049 C CA . THR A 1 253 ? 21.765 -2.753 -64.531 1.00 35.88 253 THR A CA 1
ATOM 2050 C C . THR A 1 253 ? 22.033 -1.266 -64.657 1.00 35.88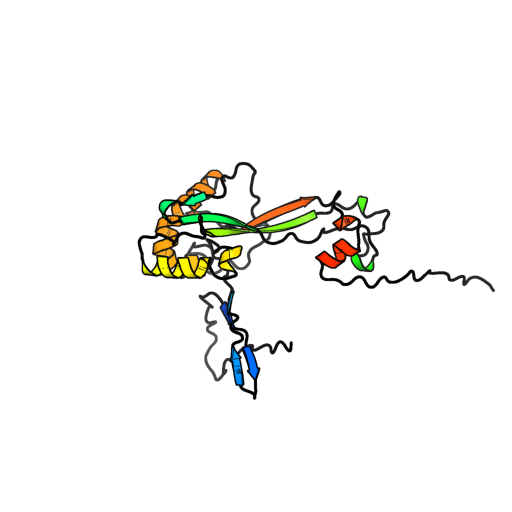 253 THR A C 1
ATOM 2052 O O . THR A 1 253 ? 21.246 -0.500 -64.056 1.00 35.88 253 THR A O 1
#